Protein AF-L8GNA3-F1 (afdb_monomer_lite)

Secondary structure (DSSP, 8-state):
------------------PPPGGGHHHHHHSS-HHHHTTTHHHHEEE-TTS-EEEE-TTT--EEEEE------HHHHHHHHHHH-------PPPPEEEEEESSGGGGGGT-HHHHHHSGGGTT-EE----SSBSS--SSTT--TTSTTTTGGGGG--SHHHHHHHH-----------SS-TTTTS-HHHHHHHHSTT--TTS-GGGTS--SSS--BSSS-GGGTS-EETTEE---S--SSSPPTTSHHHHHHS-HHHHHHHHHHHHHHHHHHHHHTT-SEEEE--STT--SSTHHHHHHHHSSSS---SEEEEE-S-HHHHHTTHHHHHHHTT--EEEEEEETTEEEEEETTT---

Organism: Acanthamoeba castellanii (strain ATCC 30010 / Neff) (NCBI:txid1257118)

Foldseek 3Di:
DDDDDDDDDDDPPPPPPPPDDLLCLVCVQAVDQLLVCLVVVLVQWDADPVRWIWGARPPPRDIFTLGHDDQDDLVVLVVLLVVPFDQDDDDAFAAEEEEAAADPLQQLRQQLLNVLQDPVCVLAQEQAAALQFLADFLDLQQWLVDSCGLSCLLVRPDRNSSNQQLAADDDDDDPDDPDRPSSPGRSNNVCSAQANPPDSVDDSVRRGAGLVRTGGSDPDCVVPADGGNSHRDCPQPDPRDDRPPDPSNCVVVPVVVVVVVVLSSLSSSLSVCLSSVHQEYEYEDHPLDPDPRCVVVVVSRDDDGDNHNYYYYRYHHCVSCPPPPLVVCVVVVRWYKYWYADSNDTDIDTNVRDDD

Structure (mmCIF, N/CA/C/O backbone):
data_AF-L8GNA3-F1
#
_entry.id   AF-L8GNA3-F1
#
loop_
_atom_site.group_PDB
_atom_site.id
_atom_site.type_symbol
_atom_site.label_atom_id
_atom_site.label_alt_id
_atom_site.label_comp_id
_atom_site.label_asym_id
_atom_site.label_entity_id
_atom_site.label_seq_id
_atom_site.pdbx_PDB_ins_code
_atom_site.Cartn_x
_atom_site.Cartn_y
_atom_site.Cartn_z
_atom_site.occupancy
_atom_site.B_iso_or_equiv
_atom_site.auth_seq_id
_atom_site.auth_comp_id
_atom_site.auth_asym_id
_atom_site.auth_atom_id
_atom_site.pdbx_PDB_model_num
ATOM 1 N N . MET A 1 1 ? -5.910 -58.386 48.616 1.00 33.91 1 MET A N 1
ATOM 2 C CA . MET A 1 1 ? -4.793 -59.147 48.016 1.00 33.91 1 MET A CA 1
ATOM 3 C C . MET A 1 1 ? -4.948 -58.974 46.514 1.00 33.91 1 MET A C 1
ATOM 5 O O . MET A 1 1 ? -5.949 -59.438 45.997 1.00 33.91 1 MET A O 1
ATOM 9 N N . HIS A 1 2 ? -4.298 -57.956 45.938 1.00 28.91 2 HIS A N 1
ATOM 10 C CA . HIS A 1 2 ? -3.015 -58.064 45.206 1.00 28.91 2 HIS A CA 1
ATOM 11 C C . HIS A 1 2 ? -3.147 -59.005 43.991 1.00 28.91 2 HIS A C 1
ATOM 13 O O . HIS A 1 2 ? -3.574 -60.136 44.174 1.00 28.91 2 HIS A O 1
ATOM 19 N N . SER A 1 3 ? -2.817 -58.623 42.757 1.00 28.47 3 SER A N 1
ATOM 20 C CA . SER A 1 3 ? -1.856 -57.602 42.316 1.00 28.47 3 SER A CA 1
ATOM 21 C C . SER A 1 3 ? -2.045 -57.209 40.845 1.00 28.47 3 SER A C 1
ATOM 23 O O . SER A 1 3 ? -2.598 -57.963 40.049 1.00 28.47 3 SER A O 1
ATOM 25 N N . ASP A 1 4 ? -1.506 -56.029 40.560 1.00 31.19 4 ASP A N 1
ATOM 26 C CA . ASP A 1 4 ? -1.338 -55.288 39.312 1.00 31.19 4 ASP A CA 1
ATOM 27 C C . ASP A 1 4 ? -0.610 -56.020 38.169 1.00 31.19 4 ASP A C 1
ATOM 29 O O . ASP A 1 4 ? 0.242 -56.876 38.409 1.00 31.19 4 ASP A O 1
ATOM 33 N N . SER A 1 5 ? -0.828 -55.539 36.939 1.00 30.95 5 SER A N 1
ATOM 34 C CA . SER A 1 5 ? 0.284 -55.131 36.066 1.00 30.95 5 SER A CA 1
ATOM 35 C C . SER A 1 5 ? -0.187 -54.122 35.013 1.00 30.95 5 SER A C 1
ATOM 37 O O . SER A 1 5 ? -0.856 -54.483 34.042 1.00 30.95 5 SER A O 1
ATOM 39 N N . ASP A 1 6 ? 0.196 -52.866 35.240 1.00 31.56 6 ASP A N 1
ATOM 40 C CA . ASP A 1 6 ? 0.308 -51.787 34.260 1.00 31.56 6 ASP A CA 1
ATOM 41 C C . ASP A 1 6 ? 1.141 -52.202 33.041 1.00 31.56 6 ASP A C 1
ATOM 43 O O . ASP A 1 6 ? 2.195 -52.826 33.181 1.00 31.56 6 ASP A O 1
ATOM 47 N N . SER A 1 7 ? 0.756 -51.696 31.871 1.00 26.61 7 SER A N 1
ATOM 48 C CA . SER A 1 7 ? 1.725 -51.087 30.958 1.00 26.61 7 SER A CA 1
ATOM 49 C C . SER A 1 7 ? 1.011 -50.103 30.036 1.00 26.61 7 SER A C 1
ATOM 51 O O . SER A 1 7 ? 0.012 -50.433 29.395 1.00 26.61 7 SER A O 1
ATOM 53 N N . SER A 1 8 ? 1.549 -48.896 30.038 1.00 30.28 8 SER A N 1
ATOM 54 C CA . SER A 1 8 ? 1.093 -47.651 29.454 1.00 30.28 8 SER A CA 1
ATOM 55 C C . SER A 1 8 ? 1.359 -47.510 27.947 1.00 30.28 8 SER A C 1
ATOM 57 O O . SER A 1 8 ? 2.099 -48.278 27.338 1.00 30.28 8 SER A O 1
ATOM 59 N N . ASP A 1 9 ? 0.792 -46.418 27.428 1.00 29.11 9 ASP A N 1
ATOM 60 C CA . ASP A 1 9 ? 1.277 -45.570 26.331 1.00 29.11 9 ASP A CA 1
ATOM 61 C C . ASP A 1 9 ? 0.813 -45.837 24.894 1.00 29.11 9 ASP A C 1
ATOM 63 O O . ASP A 1 9 ? 1.157 -46.812 24.232 1.00 29.11 9 ASP A O 1
ATOM 67 N N . GLY A 1 10 ? 0.082 -44.841 24.386 1.00 25.34 10 GLY A N 1
ATOM 68 C CA . GLY A 1 10 ? -0.283 -44.699 22.984 1.00 25.34 10 GLY A CA 1
ATOM 69 C C . GLY A 1 10 ? -1.291 -43.577 22.740 1.00 25.34 10 GLY A C 1
ATOM 70 O O . GLY A 1 10 ? -2.321 -43.810 22.115 1.00 25.34 10 GLY A O 1
ATOM 71 N N . GLU A 1 11 ? -1.035 -42.369 23.256 1.00 33.88 11 GLU A N 1
ATOM 72 C CA . GLU A 1 11 ? -1.722 -41.159 22.791 1.00 33.88 11 GLU A CA 1
ATOM 73 C C . GLU A 1 11 ? -1.443 -40.947 21.291 1.00 33.88 11 GLU A C 1
ATOM 75 O O . GLU A 1 11 ? -0.355 -40.526 20.911 1.00 33.88 11 GLU A O 1
ATOM 80 N N . GLU A 1 12 ? -2.444 -41.138 20.432 1.00 30.12 12 GLU A N 1
ATOM 81 C CA . GLU A 1 12 ? -2.493 -40.467 19.128 1.00 30.12 12 GLU A CA 1
ATOM 82 C C . GLU A 1 12 ? -3.673 -39.495 19.099 1.00 30.12 12 GLU A C 1
ATOM 84 O O . GLU A 1 12 ? -4.702 -39.681 18.448 1.00 30.12 12 GLU A O 1
ATOM 89 N N . GLY A 1 13 ? -3.491 -38.392 19.827 1.00 27.78 13 GLY A N 1
ATOM 90 C CA . GLY A 1 13 ? -4.229 -37.153 19.627 1.00 27.78 13 GLY A CA 1
ATOM 91 C C . GLY A 1 13 ? -3.853 -36.525 18.285 1.00 27.78 13 GLY A C 1
ATOM 92 O O . GLY A 1 13 ? -3.108 -35.546 18.223 1.00 27.78 13 GLY A O 1
ATOM 93 N N . GLY A 1 14 ? -4.381 -37.079 17.195 1.00 27.83 14 GLY A N 1
ATOM 94 C CA . GLY A 1 14 ? -4.338 -36.469 15.872 1.00 27.83 14 GLY A CA 1
ATOM 95 C C . GLY A 1 14 ? -5.161 -35.183 15.860 1.00 27.83 14 GLY A C 1
ATOM 96 O O . GLY A 1 14 ? -6.330 -35.184 15.481 1.00 27.83 14 GLY A O 1
ATOM 97 N N . SER A 1 15 ? -4.565 -34.068 16.289 1.00 30.64 15 SER A N 1
ATOM 98 C CA . SER A 1 15 ? -5.154 -32.743 16.097 1.00 30.64 15 SER A CA 1
ATOM 99 C C . SER A 1 15 ? -5.272 -32.474 14.594 1.00 30.64 15 SER A C 1
ATOM 101 O O . SER A 1 15 ? -4.320 -32.073 13.923 1.00 30.64 15 SER A O 1
ATOM 103 N N . VAL A 1 16 ? -6.459 -32.732 14.040 1.00 33.47 16 VAL A N 1
ATOM 104 C CA . VAL A 1 16 ? -6.822 -32.308 12.689 1.00 33.47 16 VAL A CA 1
ATOM 105 C C . VAL A 1 16 ? -6.698 -30.791 12.687 1.00 33.47 16 VAL A C 1
ATOM 107 O O . VAL A 1 16 ? -7.513 -30.070 13.265 1.00 33.47 16 VAL A O 1
ATOM 110 N N . GLN A 1 17 ? -5.606 -30.302 12.108 1.00 34.78 17 GLN A N 1
ATOM 111 C CA . GLN A 1 17 ? -5.299 -28.888 12.025 1.00 34.78 17 GLN A CA 1
ATOM 112 C C . GLN A 1 17 ? -6.362 -28.253 11.126 1.00 34.78 17 GLN A C 1
ATOM 114 O O . GLN A 1 17 ? -6.277 -28.334 9.903 1.00 34.78 17 GLN A O 1
ATOM 119 N N . LYS A 1 18 ? -7.408 -27.705 11.760 1.00 33.75 18 LYS A N 1
ATOM 120 C CA . LYS A 1 18 ? -8.576 -27.094 11.120 1.00 33.75 18 LYS A CA 1
ATOM 121 C C . LYS A 1 18 ? -8.093 -26.197 9.981 1.00 33.75 18 LYS A C 1
ATOM 123 O O . LYS A 1 18 ? -7.364 -25.235 10.230 1.00 33.75 18 LYS A O 1
ATOM 128 N N . VAL A 1 19 ? -8.449 -26.550 8.745 1.00 37.75 19 VAL A N 1
ATOM 129 C CA . VAL A 1 19 ? -8.166 -25.726 7.566 1.00 37.75 19 VAL A CA 1
ATOM 130 C C . VAL A 1 19 ? -8.784 -24.360 7.836 1.00 37.75 19 VAL A C 1
ATOM 132 O O . VAL A 1 19 ? -9.976 -24.244 8.114 1.00 37.75 19 VAL A O 1
ATOM 135 N N . ILE A 1 20 ? -7.934 -23.343 7.882 1.00 46.12 20 ILE A N 1
ATOM 136 C CA . ILE A 1 20 ? -8.317 -22.009 8.326 1.00 46.12 20 ILE A CA 1
ATOM 137 C C . ILE A 1 20 ? -8.934 -21.281 7.138 1.00 46.12 20 ILE A C 1
ATOM 139 O O . ILE A 1 20 ? -8.251 -21.071 6.134 1.00 46.12 20 ILE A O 1
ATOM 143 N N . ASN A 1 21 ? -10.199 -20.876 7.266 1.00 55.59 21 ASN A N 1
ATOM 144 C CA . ASN A 1 21 ? -10.837 -20.045 6.259 1.00 55.59 21 ASN A CA 1
ATOM 145 C C . ASN A 1 21 ? -10.197 -18.647 6.274 1.00 55.59 21 ASN A C 1
ATOM 147 O O . ASN A 1 21 ? -10.095 -17.982 7.306 1.00 55.59 21 ASN A O 1
ATOM 151 N N . CYS A 1 22 ? -9.721 -18.227 5.113 1.00 58.94 22 CYS A N 1
ATOM 152 C CA . CYS A 1 22 ? -9.079 -16.939 4.899 1.00 58.94 22 CYS A CA 1
ATOM 153 C C . CYS A 1 22 ? -10.073 -15.774 4.998 1.00 58.94 22 CYS A C 1
ATOM 155 O O . CYS A 1 22 ? -9.677 -14.653 5.302 1.00 58.94 22 CYS A O 1
ATOM 157 N N . GLU A 1 23 ? -11.363 -16.071 4.849 1.00 59.12 23 GLU A N 1
ATOM 158 C CA . GLU A 1 23 ? -12.486 -15.151 5.040 1.00 59.12 23 GLU A CA 1
ATOM 159 C C . GLU A 1 23 ? -12.642 -14.683 6.501 1.00 59.12 23 GLU A C 1
ATOM 161 O O . GLU A 1 23 ? -13.275 -13.665 6.757 1.00 59.12 23 GLU A O 1
ATOM 166 N N . GLU A 1 24 ? -12.016 -15.366 7.469 1.00 76.69 24 GLU A N 1
ATOM 167 C CA . GLU A 1 24 ? -12.076 -15.020 8.901 1.00 76.69 24 GLU A CA 1
ATOM 168 C C . GLU A 1 24 ? -10.823 -14.281 9.403 1.00 76.69 24 GLU A C 1
ATOM 170 O O . GLU A 1 24 ? -10.580 -14.193 10.612 1.00 76.69 24 GLU A O 1
ATOM 175 N N . TRP A 1 25 ? -9.975 -13.768 8.505 1.00 83.81 25 TRP A N 1
ATOM 176 C CA . TRP A 1 25 ? -8.683 -13.179 8.876 1.00 83.81 25 TRP A CA 1
ATOM 177 C C . TRP A 1 25 ? -8.790 -12.093 9.952 1.00 83.81 25 TRP A C 1
ATOM 179 O O . TRP A 1 25 ? -7.960 -12.032 10.863 1.00 83.81 25 TRP A O 1
ATOM 189 N N . PHE A 1 26 ? -9.835 -11.273 9.883 1.00 88.81 26 PHE A N 1
ATOM 190 C CA . PHE A 1 26 ? -10.046 -10.167 10.805 1.00 88.81 26 PHE A CA 1
ATOM 191 C C . PHE A 1 26 ? -10.335 -10.685 12.215 1.00 88.81 26 PHE A C 1
ATOM 193 O O . PHE A 1 26 ? -9.666 -10.283 13.167 1.00 88.81 26 PHE A O 1
ATOM 200 N N . VAL A 1 27 ? -11.224 -11.677 12.344 1.00 90.62 27 VAL A N 1
ATOM 201 C CA . VAL A 1 27 ? -11.517 -12.371 13.611 1.00 90.62 27 VAL A CA 1
ATOM 202 C C . VAL A 1 27 ? -10.258 -13.012 14.190 1.00 90.62 27 VAL A C 1
ATOM 204 O O . VAL A 1 27 ? -10.051 -13.003 15.405 1.00 90.62 27 VAL A O 1
ATOM 207 N N . ARG A 1 28 ? -9.367 -13.545 13.350 1.00 87.25 28 ARG A N 1
ATOM 208 C CA . ARG A 1 28 ? -8.106 -14.139 13.822 1.00 87.25 28 ARG A CA 1
ATOM 209 C C . ARG A 1 28 ? -7.177 -13.106 14.456 1.00 87.25 28 ARG A C 1
ATOM 211 O O . ARG A 1 28 ? -6.498 -13.437 15.431 1.00 87.25 28 ARG A O 1
ATOM 218 N N . LEU A 1 29 ? -7.172 -11.871 13.958 1.00 88.94 29 LEU A N 1
ATOM 219 C CA . LEU A 1 29 ? -6.370 -10.789 14.527 1.00 88.94 29 LEU A CA 1
ATOM 220 C C . LEU A 1 29 ? -7.021 -10.105 15.729 1.00 88.94 29 LEU A C 1
ATOM 222 O O . LEU A 1 29 ? -6.330 -9.772 16.686 1.00 88.94 29 LEU A O 1
ATOM 226 N N . THR A 1 30 ? -8.332 -9.897 15.699 1.00 92.88 30 THR A N 1
ATOM 227 C CA . THR A 1 30 ? -9.028 -9.055 16.686 1.00 92.88 30 THR A CA 1
ATOM 228 C C . THR A 1 30 ? -9.801 -9.863 17.731 1.00 92.88 30 THR A C 1
ATOM 230 O O . THR A 1 30 ? -10.052 -9.394 18.844 1.00 92.88 30 THR A O 1
ATOM 233 N N . GLY A 1 31 ? -10.156 -11.106 17.404 1.00 93.44 31 GLY A N 1
ATOM 234 C CA . GLY A 1 31 ? -11.041 -11.970 18.184 1.00 93.44 31 GLY A CA 1
ATOM 235 C C . GLY A 1 31 ? -12.534 -11.708 17.956 1.00 93.44 31 GLY A C 1
ATOM 236 O O . GLY A 1 31 ? -13.357 -12.301 18.655 1.00 93.44 31 GLY A O 1
ATOM 237 N N . TYR A 1 32 ? -12.890 -10.821 17.023 1.00 94.56 32 TYR A N 1
ATOM 238 C CA . TYR A 1 32 ? -14.262 -10.393 16.748 1.00 94.56 32 TYR A CA 1
ATOM 239 C C . TYR A 1 32 ? -14.475 -10.132 15.255 1.00 94.56 32 TYR A C 1
ATOM 241 O O . TYR A 1 32 ? -13.522 -9.829 14.547 1.00 94.56 32 TYR A O 1
ATOM 249 N N . SER A 1 33 ? -15.724 -10.213 14.785 1.00 94.44 33 SER A N 1
ATOM 250 C CA . SER A 1 33 ? -16.069 -9.667 13.464 1.00 94.44 33 SER A CA 1
ATOM 251 C C . SER A 1 33 ? -15.816 -8.157 13.437 1.00 94.44 33 SER A C 1
ATOM 253 O O . SER A 1 33 ? -15.837 -7.510 14.489 1.00 94.44 33 SER A O 1
ATOM 255 N N . GLU A 1 34 ? -15.642 -7.560 12.265 1.00 93.62 34 GLU A N 1
ATOM 256 C CA . GLU A 1 34 ? -15.459 -6.115 12.120 1.00 93.62 34 GLU A CA 1
ATOM 257 C C . GLU A 1 34 ? -16.646 -5.345 12.705 1.00 93.62 34 GLU A C 1
ATOM 259 O O . GLU A 1 34 ? -16.468 -4.355 13.420 1.00 93.62 34 GLU A O 1
ATOM 264 N N . SER A 1 35 ? -17.859 -5.862 12.503 1.00 94.31 35 SER A N 1
ATOM 265 C CA . SER A 1 35 ? -19.083 -5.286 13.057 1.00 94.31 35 SER A CA 1
ATOM 266 C C . SER A 1 35 ? -19.054 -5.211 14.588 1.00 94.31 35 SER A C 1
ATOM 268 O O . SER A 1 35 ? -19.528 -4.239 15.177 1.00 94.31 35 SER A O 1
ATOM 270 N N . ASP A 1 36 ? -18.484 -6.222 15.248 1.00 94.69 36 ASP A N 1
ATOM 271 C CA . ASP A 1 36 ? -18.304 -6.277 16.696 1.00 94.69 36 ASP A CA 1
ATOM 272 C C . ASP A 1 36 ? -17.105 -5.472 17.177 1.00 94.69 36 ASP A C 1
ATOM 274 O O . ASP A 1 36 ? -17.143 -4.916 18.280 1.00 94.69 36 ASP A O 1
ATOM 278 N N . TRP A 1 37 ? -16.045 -5.454 16.376 1.00 94.88 37 TRP A N 1
ATOM 279 C CA . TRP A 1 37 ? -14.794 -4.773 16.655 1.00 94.88 37 TRP A CA 1
ATOM 280 C C . TRP A 1 37 ? -14.960 -3.265 16.699 1.00 94.88 37 TRP A C 1
ATOM 282 O O . TRP A 1 37 ? -14.416 -2.645 17.601 1.00 94.88 37 TRP A O 1
ATOM 292 N N . ARG A 1 38 ? -15.804 -2.682 15.841 1.00 92.38 38 ARG A N 1
ATOM 293 C CA . ARG A 1 38 ? -16.155 -1.248 15.890 1.00 92.38 38 ARG A CA 1
ATOM 294 C C . ARG A 1 38 ? -16.665 -0.777 17.257 1.00 92.38 38 ARG A C 1
ATOM 296 O O . ARG A 1 38 ? -16.610 0.407 17.558 1.00 92.38 38 ARG A O 1
ATOM 303 N N . ARG A 1 39 ? -17.182 -1.692 18.088 1.00 92.69 39 ARG A N 1
ATOM 304 C CA . ARG A 1 39 ? -17.644 -1.405 19.459 1.00 92.69 39 ARG A CA 1
ATOM 305 C C . ARG A 1 39 ? -16.606 -1.721 20.543 1.00 92.69 39 ARG A C 1
ATOM 307 O O . ARG A 1 39 ? -16.901 -1.510 21.715 1.00 92.69 39 ARG A O 1
ATOM 314 N N . LYS A 1 40 ? -15.465 -2.313 20.184 1.00 93.44 40 LYS A N 1
ATOM 315 C CA . LYS A 1 40 ? -14.461 -2.868 21.111 1.00 93.44 40 LYS A CA 1
ATOM 316 C C . LYS A 1 40 ? -13.020 -2.487 20.752 1.00 93.44 40 LYS A C 1
ATOM 318 O O . LYS A 1 40 ? -12.094 -2.979 21.399 1.00 93.44 40 LYS A O 1
ATOM 323 N N . SER A 1 41 ? -12.811 -1.694 19.702 1.00 92.62 41 SER A N 1
ATOM 324 C CA . SER A 1 41 ? -11.485 -1.339 19.200 1.00 92.62 41 SER A CA 1
ATOM 325 C C . SER A 1 41 ? -10.692 -0.531 20.222 1.00 92.62 41 SER A C 1
ATOM 327 O O . SER A 1 41 ? -9.485 -0.714 20.312 1.00 92.62 41 SER A O 1
ATOM 329 N N . ASP A 1 42 ? -11.364 0.264 21.057 1.00 93.12 42 ASP A N 1
ATOM 330 C CA . ASP A 1 42 ? -10.791 0.946 22.228 1.00 93.12 42 ASP A CA 1
ATOM 331 C C . ASP A 1 42 ? -10.037 0.009 23.186 1.00 93.12 42 ASP A C 1
ATOM 333 O O . ASP A 1 42 ? -9.012 0.373 23.752 1.00 93.12 42 ASP A O 1
ATOM 337 N N . LYS A 1 43 ? -10.521 -1.225 23.351 1.00 94.56 43 LYS A N 1
ATOM 338 C CA . LYS A 1 43 ? -9.909 -2.237 24.228 1.00 94.56 43 LYS A CA 1
ATOM 339 C C . LYS A 1 43 ? -8.814 -3.031 23.533 1.00 94.56 43 LYS A C 1
ATOM 341 O O . LYS A 1 43 ? -8.021 -3.700 24.196 1.00 94.56 43 LYS A O 1
ATOM 346 N N . GLY A 1 44 ? -8.844 -3.056 22.205 1.00 94.81 44 GLY A N 1
ATOM 347 C CA . GLY A 1 44 ? -7.997 -3.908 21.386 1.00 94.81 44 GLY A CA 1
ATOM 348 C C . GLY A 1 44 ? -6.859 -3.173 20.687 1.00 94.81 44 GLY A C 1
ATOM 349 O O . GLY A 1 44 ? -5.900 -3.827 20.292 1.00 94.81 44 GLY A O 1
ATOM 350 N N . ILE A 1 45 ? -6.929 -1.850 20.547 1.00 95.88 45 ILE A N 1
ATOM 351 C CA . ILE A 1 45 ? -5.900 -1.021 19.917 1.00 95.88 45 ILE A CA 1
ATOM 352 C C . ILE A 1 45 ? -5.219 -0.184 20.989 1.00 95.88 45 ILE A C 1
ATOM 354 O O . ILE A 1 45 ? -5.876 0.470 21.792 1.00 95.88 45 ILE A O 1
ATOM 358 N N . ARG A 1 46 ? -3.890 -0.188 20.980 1.00 95.31 46 ARG A N 1
ATOM 359 C CA . ARG A 1 46 ? -3.076 0.696 21.816 1.00 95.31 46 ARG A CA 1
ATOM 360 C C . ARG A 1 46 ? -1.863 1.188 21.046 1.00 95.31 46 ARG A C 1
ATOM 362 O O . ARG A 1 46 ? -1.457 0.554 20.077 1.00 95.31 46 ARG A O 1
ATOM 369 N N . GLN A 1 47 ? -1.238 2.248 21.533 1.00 95.44 47 GLN A N 1
ATOM 370 C CA . GLN A 1 47 ? 0.072 2.684 21.060 1.00 95.44 47 GLN A CA 1
ATOM 371 C C . GLN A 1 47 ? 1.180 2.082 21.939 1.00 95.44 47 GLN A C 1
ATOM 373 O O . GLN A 1 47 ? 1.008 1.922 23.149 1.00 95.44 47 GLN A O 1
ATOM 378 N N . ALA A 1 48 ? 2.283 1.667 21.326 1.00 94.00 48 ALA A N 1
ATOM 379 C CA . ALA A 1 48 ? 3.522 1.305 22.004 1.00 94.00 48 ALA A CA 1
ATOM 380 C C . ALA A 1 48 ? 4.409 2.545 22.213 1.00 94.00 48 ALA A C 1
ATOM 382 O O . ALA A 1 48 ? 4.146 3.609 21.658 1.00 94.00 48 ALA A O 1
ATOM 383 N N . GLU A 1 49 ? 5.471 2.410 23.009 1.00 92.69 49 GLU A N 1
ATOM 384 C CA . GLU A 1 49 ? 6.388 3.519 23.327 1.00 92.69 49 GLU A CA 1
ATOM 385 C C . GLU A 1 49 ? 7.087 4.100 22.088 1.00 92.69 49 GLU A C 1
ATOM 387 O O . GLU A 1 49 ? 7.359 5.294 22.034 1.00 92.69 49 GLU A O 1
ATOM 392 N N . ASP A 1 50 ? 7.319 3.275 21.063 1.00 88.50 50 ASP A N 1
ATOM 393 C CA . ASP A 1 50 ? 7.906 3.684 19.781 1.00 88.50 50 ASP A CA 1
ATOM 394 C C . ASP A 1 50 ? 6.902 4.372 18.833 1.00 88.50 50 ASP A C 1
ATOM 396 O O . ASP A 1 50 ? 7.216 4.654 17.676 1.00 88.50 50 ASP A O 1
ATOM 400 N N . GLY A 1 51 ? 5.677 4.620 19.306 1.00 90.44 51 GLY A N 1
ATOM 401 C CA . GLY A 1 51 ? 4.593 5.216 18.536 1.00 90.44 51 GLY A CA 1
ATOM 402 C C . GLY A 1 51 ? 3.836 4.233 17.642 1.00 90.44 51 GLY A C 1
ATOM 403 O O . GLY A 1 51 ? 2.815 4.623 17.069 1.00 90.44 51 GLY A O 1
ATOM 404 N N . SER A 1 52 ? 4.277 2.973 17.527 1.00 91.00 52 SER A N 1
ATOM 405 C CA . SER A 1 52 ? 3.582 1.964 16.725 1.00 91.00 52 SER A CA 1
ATOM 406 C C . SER A 1 52 ? 2.242 1.578 17.346 1.00 91.00 52 SER A C 1
ATOM 408 O O . SER A 1 52 ? 2.091 1.487 18.565 1.00 91.00 52 SER A O 1
ATOM 410 N N . LEU A 1 53 ? 1.238 1.340 16.507 1.00 93.75 53 LEU A N 1
ATOM 411 C CA . LEU A 1 53 ? -0.039 0.807 16.958 1.00 93.75 53 LEU A CA 1
ATOM 412 C C . LEU A 1 53 ? 0.057 -0.710 17.105 1.00 93.75 53 LEU A C 1
ATOM 414 O O . LEU A 1 53 ? 0.649 -1.402 16.280 1.00 93.75 53 LEU A O 1
ATOM 418 N N . ILE A 1 54 ? -0.563 -1.235 18.154 1.00 93.44 54 ILE A N 1
ATOM 419 C CA . ILE A 1 54 ? -0.632 -2.657 18.468 1.00 93.44 54 ILE A CA 1
ATOM 420 C C . ILE A 1 54 ? -2.097 -3.071 18.497 1.00 93.44 54 ILE A C 1
ATOM 422 O O . ILE A 1 54 ? -2.905 -2.462 19.199 1.00 93.44 54 ILE A O 1
ATOM 426 N N . ILE A 1 55 ? -2.419 -4.148 17.784 1.00 94.19 55 ILE A N 1
ATOM 427 C CA . ILE A 1 55 ? -3.710 -4.828 17.862 1.00 94.19 55 ILE A CA 1
ATOM 428 C C . ILE A 1 55 ? -3.575 -6.017 18.805 1.00 94.19 55 ILE A C 1
ATOM 430 O O . ILE A 1 55 ? -2.694 -6.858 18.647 1.00 94.19 55 ILE A O 1
ATOM 434 N N . THR A 1 56 ? -4.471 -6.104 19.777 1.00 95.06 56 THR A N 1
ATOM 435 C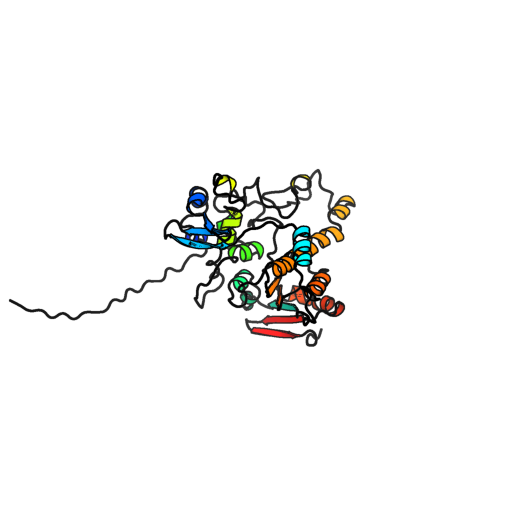 CA . THR A 1 56 ? -4.601 -7.226 20.700 1.00 95.06 56 THR A CA 1
ATOM 436 C C . THR A 1 56 ? -5.853 -8.009 20.347 1.00 95.06 56 THR A C 1
ATOM 438 O O . THR A 1 56 ? -6.966 -7.483 20.409 1.00 95.06 56 THR A O 1
ATOM 441 N N . ASN A 1 57 ? -5.690 -9.292 20.036 1.00 94.69 57 ASN A N 1
ATOM 442 C CA . ASN A 1 57 ? -6.811 -10.206 19.928 1.00 94.69 57 ASN A CA 1
ATOM 443 C C . ASN A 1 57 ? -7.473 -10.341 21.303 1.00 94.69 57 ASN A C 1
ATOM 445 O O . ASN A 1 57 ? -6.904 -10.887 22.251 1.00 94.69 57 ASN A O 1
ATOM 449 N N . LEU A 1 58 ? -8.706 -9.866 21.425 1.00 96.44 58 LEU A N 1
ATOM 450 C CA . LEU A 1 58 ? -9.369 -9.747 22.720 1.00 96.44 58 LEU A CA 1
ATOM 451 C C . LEU A 1 58 ? -9.790 -11.092 23.329 1.00 96.44 58 LEU A C 1
ATOM 453 O O . LEU A 1 58 ? -10.031 -11.148 24.541 1.00 96.44 58 LEU A O 1
ATOM 457 N N . LYS A 1 59 ? -9.854 -12.160 22.520 1.00 95.88 59 LYS A N 1
ATOM 458 C CA . LYS A 1 59 ? -10.226 -13.517 22.948 1.00 95.88 59 LYS A CA 1
ATOM 459 C C . LYS A 1 59 ? -9.030 -14.323 23.440 1.00 95.88 59 LYS A C 1
ATOM 461 O O . LYS A 1 59 ? -9.120 -14.932 24.497 1.00 95.88 59 LYS A O 1
ATOM 466 N N . ASN A 1 60 ? -7.922 -14.317 22.698 1.00 93.56 60 ASN A N 1
ATOM 467 C CA . ASN A 1 60 ? -6.746 -15.144 23.007 1.00 93.56 60 ASN A CA 1
ATOM 468 C C . ASN A 1 60 ? -5.529 -14.350 23.517 1.00 93.56 60 ASN A C 1
ATOM 470 O O . ASN A 1 60 ? -4.498 -14.948 23.804 1.00 93.56 60 ASN A O 1
ATOM 474 N N . LYS A 1 61 ? -5.646 -13.019 23.616 1.00 94.88 61 L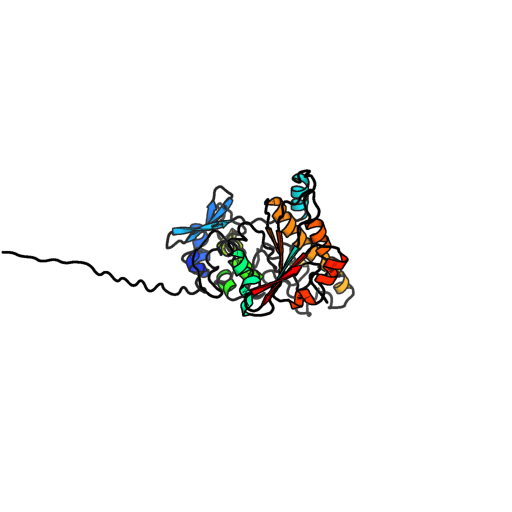YS A N 1
ATOM 475 C CA . LYS A 1 61 ? -4.630 -12.079 24.121 1.00 94.88 61 LYS A CA 1
ATOM 476 C C . LYS A 1 61 ? -3.347 -11.967 23.294 1.00 94.88 61 LYS A C 1
ATOM 478 O O . LYS A 1 61 ? -2.433 -11.261 23.710 1.00 94.88 61 LYS A O 1
ATOM 483 N N . LYS A 1 62 ? -3.271 -12.591 22.114 1.00 91.50 62 LYS A N 1
ATOM 484 C CA . LYS A 1 62 ? -2.144 -12.394 21.191 1.00 91.50 62 LYS A CA 1
ATOM 485 C C . LYS A 1 62 ? -2.100 -10.949 20.711 1.00 91.50 62 LYS A C 1
ATOM 487 O O . LYS A 1 62 ? -3.141 -10.363 20.421 1.00 91.50 62 LYS A O 1
ATOM 492 N N . THR A 1 63 ? -0.900 -10.398 20.608 1.00 90.38 63 THR A N 1
ATOM 493 C CA . THR A 1 63 ? -0.659 -9.034 20.143 1.00 90.38 63 THR A CA 1
ATOM 494 C C . THR A 1 63 ? 0.050 -9.046 18.798 1.00 90.38 63 THR A C 1
ATOM 496 O O . THR A 1 63 ? 0.845 -9.937 18.502 1.00 90.38 63 THR A O 1
ATOM 499 N N . PHE A 1 64 ? -0.246 -8.044 17.983 1.00 89.00 64 PHE A N 1
ATOM 500 C CA . PHE A 1 64 ? 0.293 -7.889 16.643 1.00 89.00 64 PHE A CA 1
ATOM 501 C C . PHE A 1 64 ? 0.634 -6.416 16.419 1.00 89.00 64 PHE A C 1
ATOM 503 O O . PHE A 1 64 ? -0.208 -5.547 16.650 1.00 89.00 64 PHE A O 1
ATOM 510 N N . SER A 1 65 ? 1.854 -6.119 15.971 1.00 88.06 65 SER A N 1
ATOM 511 C CA . SER A 1 65 ? 2.222 -4.746 15.614 1.00 88.06 65 SER A CA 1
ATOM 512 C C . SER A 1 65 ? 1.620 -4.369 14.263 1.00 88.06 65 SER A C 1
ATOM 514 O O . SER A 1 65 ? 1.671 -5.146 13.308 1.00 88.06 65 SER A O 1
ATOM 516 N N . ALA A 1 66 ? 1.030 -3.181 14.196 1.00 87.31 66 ALA A N 1
ATOM 517 C CA . ALA A 1 66 ? 0.502 -2.550 12.992 1.00 87.31 66 ALA A CA 1
ATOM 518 C C . ALA A 1 66 ? 1.451 -1.485 12.421 1.00 87.31 66 ALA A C 1
ATOM 520 O O . ALA A 1 66 ? 1.132 -0.872 11.406 1.00 87.31 66 ALA A O 1
ATOM 521 N N . GLY A 1 67 ? 2.604 -1.265 13.062 1.00 88.38 67 GLY A N 1
ATOM 522 C CA . GLY A 1 67 ? 3.528 -0.197 12.696 1.00 88.38 67 GLY A CA 1
ATOM 523 C C . GLY A 1 67 ? 2.955 1.194 12.966 1.00 88.38 67 GLY A C 1
ATOM 524 O O . GLY A 1 67 ? 2.056 1.372 13.790 1.00 88.38 67 GLY A O 1
ATOM 525 N N . THR A 1 68 ? 3.509 2.189 12.285 1.00 88.81 68 THR A N 1
ATOM 526 C CA . THR A 1 68 ? 3.071 3.583 12.357 1.00 88.81 68 THR A CA 1
ATOM 527 C C . THR A 1 68 ? 2.336 3.969 11.081 1.00 88.81 68 THR A C 1
ATOM 529 O O . THR A 1 68 ? 2.634 3.476 9.994 1.00 88.81 68 THR A O 1
ATOM 532 N N . PHE A 1 69 ? 1.370 4.873 11.217 1.00 88.19 69 PHE A N 1
ATOM 533 C CA . PHE A 1 69 ? 0.672 5.477 10.092 1.00 88.19 69 PHE A CA 1
ATOM 534 C C . PHE A 1 69 ? 0.941 6.978 10.109 1.00 88.19 69 PHE A C 1
ATOM 536 O O . PHE A 1 69 ? 0.666 7.644 11.105 1.00 88.19 69 PHE A O 1
ATOM 543 N N . THR A 1 70 ? 1.512 7.505 9.027 1.00 87.62 70 THR A N 1
ATOM 544 C CA . THR A 1 70 ? 1.852 8.927 8.917 1.00 87.62 70 THR A CA 1
ATOM 545 C C . THR A 1 70 ? 1.406 9.472 7.573 1.00 87.62 70 THR A C 1
ATOM 547 O O . THR A 1 70 ? 1.693 8.863 6.545 1.00 87.62 70 THR A O 1
ATOM 550 N N . LEU A 1 71 ? 0.783 10.647 7.582 1.00 88.50 71 LEU A N 1
ATOM 551 C CA . LEU A 1 71 ? 0.562 11.449 6.384 1.00 88.50 71 LEU A CA 1
ATOM 552 C C . LEU A 1 71 ? 1.723 12.438 6.246 1.00 88.50 71 LEU A C 1
ATOM 554 O O . LEU A 1 71 ? 1.978 13.207 7.171 1.00 88.50 71 LEU A O 1
ATOM 558 N N . GLN A 1 72 ? 2.422 12.415 5.115 1.00 87.88 72 GLN A N 1
ATOM 559 C CA . GLN A 1 72 ? 3.562 13.297 4.856 1.00 87.88 72 GLN A CA 1
ATOM 560 C C . GLN A 1 72 ? 3.313 14.112 3.592 1.00 87.88 72 GLN A C 1
ATOM 562 O O . GLN A 1 72 ? 2.780 13.597 2.611 1.00 87.88 72 GLN A O 1
ATOM 567 N N . ARG A 1 73 ? 3.686 15.394 3.617 1.00 89.94 73 ARG A N 1
ATOM 568 C CA . ARG A 1 73 ? 3.660 16.239 2.421 1.00 89.94 73 ARG A CA 1
ATOM 569 C C . ARG A 1 73 ? 4.939 16.005 1.631 1.00 89.94 73 ARG A C 1
ATOM 571 O O . ARG A 1 73 ? 6.019 16.003 2.217 1.00 89.94 73 ARG A O 1
ATOM 578 N N . LEU A 1 74 ? 4.820 15.886 0.311 1.00 87.06 74 LEU A N 1
ATOM 579 C CA . LEU A 1 74 ? 5.970 15.675 -0.570 1.00 87.06 74 LEU A CA 1
ATOM 580 C C . LEU A 1 74 ? 7.040 16.767 -0.395 1.00 87.06 74 LEU A C 1
ATOM 582 O O . LEU A 1 74 ? 8.208 16.445 -0.228 1.00 87.06 74 LEU A O 1
ATOM 586 N N . GLY A 1 75 ? 6.644 18.042 -0.318 1.00 87.25 75 GLY A N 1
ATOM 587 C CA . GLY A 1 75 ? 7.589 19.147 -0.101 1.00 87.25 75 GLY A CA 1
ATOM 588 C C . GLY A 1 75 ? 8.379 19.049 1.212 1.00 87.25 75 GLY A C 1
ATOM 589 O O . GLY A 1 75 ? 9.575 19.323 1.226 1.00 87.25 75 GLY A O 1
ATOM 590 N N . ASP A 1 76 ? 7.744 18.605 2.301 1.00 90.31 76 ASP A N 1
ATOM 591 C CA . ASP A 1 76 ? 8.429 18.412 3.587 1.00 90.31 76 ASP A CA 1
ATOM 592 C C . ASP A 1 76 ? 9.406 17.232 3.500 1.00 90.31 76 ASP A C 1
ATOM 594 O O . ASP A 1 76 ? 10.543 17.324 3.956 1.00 90.31 76 ASP A O 1
ATOM 598 N N . LEU A 1 77 ? 8.991 16.149 2.840 1.00 87.75 77 LEU A N 1
ATOM 599 C CA . LEU A 1 77 ? 9.816 14.966 2.616 1.00 87.75 77 LEU A CA 1
ATOM 600 C C . LEU A 1 77 ? 11.055 15.273 1.756 1.00 87.75 77 LEU A C 1
ATOM 602 O O . LEU A 1 77 ? 12.150 14.824 2.096 1.00 87.75 77 LEU A O 1
ATOM 606 N N . ILE A 1 78 ? 10.900 16.072 0.694 1.00 85.00 78 ILE A N 1
ATOM 607 C CA . ILE A 1 78 ? 12.011 16.583 -0.124 1.00 85.00 78 ILE A CA 1
ATOM 608 C C . ILE A 1 78 ? 13.002 17.340 0.765 1.00 85.00 78 ILE A C 1
ATOM 610 O O . ILE A 1 78 ? 14.189 17.013 0.778 1.00 85.00 78 ILE A O 1
ATOM 614 N N . ASN A 1 79 ? 12.514 18.299 1.557 1.00 85.81 79 ASN A N 1
ATOM 615 C CA . ASN A 1 79 ? 13.358 19.110 2.436 1.00 85.81 79 ASN A CA 1
ATOM 616 C C . ASN A 1 79 ? 14.102 18.255 3.476 1.00 85.81 79 ASN A C 1
ATOM 618 O O . ASN A 1 79 ? 15.292 18.457 3.709 1.00 85.81 79 ASN A O 1
ATOM 622 N N . GLU A 1 80 ? 13.427 17.281 4.091 1.00 86.75 80 GLU A N 1
ATOM 623 C CA . GLU A 1 80 ? 14.028 16.374 5.075 1.00 86.75 80 GLU A CA 1
ATOM 624 C C . GLU A 1 80 ? 15.129 15.495 4.464 1.00 86.75 80 GLU A C 1
ATOM 626 O O . GLU A 1 80 ? 16.200 15.329 5.059 1.00 86.75 80 GLU A O 1
ATOM 631 N N . VAL A 1 81 ? 14.890 14.932 3.276 1.00 83.31 81 VAL A N 1
ATOM 632 C CA . VAL A 1 81 ? 15.884 14.112 2.571 1.00 83.31 81 VAL A CA 1
ATOM 633 C C . VAL A 1 81 ? 17.073 14.965 2.135 1.00 83.31 81 VAL A C 1
ATOM 635 O O . VAL A 1 81 ? 18.214 14.571 2.362 1.00 83.31 81 VAL A O 1
ATOM 638 N N . GLN A 1 82 ? 16.833 16.159 1.591 1.00 80.12 82 GLN A N 1
ATOM 639 C CA . GLN A 1 82 ? 17.896 17.086 1.194 1.00 80.12 82 GLN A CA 1
ATOM 640 C C . GLN A 1 82 ? 18.743 17.544 2.389 1.00 80.12 82 GLN A C 1
ATOM 642 O O . GLN A 1 82 ? 19.967 17.571 2.297 1.00 80.12 82 GLN A O 1
ATOM 647 N N . ALA A 1 83 ? 18.118 17.845 3.531 1.00 80.19 83 ALA A N 1
ATOM 648 C CA . ALA A 1 83 ? 18.824 18.252 4.746 1.00 80.19 83 ALA A CA 1
ATOM 649 C C . ALA A 1 83 ? 19.632 17.111 5.390 1.00 80.19 83 ALA A C 1
ATOM 651 O O . ALA A 1 83 ? 20.615 17.365 6.087 1.00 80.19 83 ALA A O 1
ATOM 652 N N . SER A 1 84 ? 19.218 15.858 5.183 1.00 74.00 84 SER A N 1
ATOM 653 C CA . SER A 1 84 ? 19.873 14.671 5.745 1.00 74.00 84 SER A CA 1
ATOM 654 C C . SER A 1 84 ? 20.829 13.970 4.778 1.00 74.00 84 SER A C 1
ATOM 656 O O . SER A 1 84 ? 21.488 13.011 5.187 1.00 74.00 84 SER A O 1
ATOM 658 N N . ALA A 1 85 ? 20.934 14.445 3.531 1.00 63.31 85 ALA A N 1
ATOM 659 C CA . ALA A 1 85 ? 21.761 13.851 2.491 1.00 63.31 85 ALA A CA 1
ATOM 660 C C . ALA A 1 85 ? 23.254 13.917 2.870 1.00 63.31 85 ALA A C 1
ATOM 662 O O . ALA A 1 85 ? 23.844 15.000 2.890 1.00 63.31 85 ALA A O 1
ATOM 663 N N . PRO A 1 86 ? 23.913 12.781 3.162 1.00 56.97 86 PRO A N 1
ATOM 664 C CA . PRO A 1 86 ? 25.354 12.787 3.345 1.00 56.97 86 PRO A CA 1
ATOM 665 C C . PRO A 1 86 ? 26.044 13.049 2.001 1.00 56.97 86 PRO A C 1
ATOM 667 O O . PRO A 1 86 ? 25.651 12.496 0.975 1.00 56.97 86 PRO A O 1
ATOM 670 N N . ILE A 1 87 ? 27.137 13.814 2.014 1.00 51.09 87 ILE A N 1
ATOM 671 C CA . ILE A 1 87 ? 28.078 13.862 0.888 1.00 51.09 87 ILE A CA 1
ATOM 672 C C . ILE A 1 87 ? 28.795 12.505 0.857 1.00 51.09 87 ILE A C 1
ATOM 674 O O . ILE A 1 87 ? 29.758 12.285 1.592 1.00 51.09 87 ILE A O 1
ATOM 678 N N . ARG A 1 88 ? 28.294 11.551 0.069 1.00 53.94 88 ARG A N 1
ATOM 679 C CA . ARG A 1 88 ? 29.010 10.299 -0.211 1.00 53.94 88 ARG A CA 1
ATOM 680 C C . ARG A 1 88 ? 29.833 10.442 -1.487 1.00 53.94 88 ARG A C 1
ATOM 682 O O . ARG A 1 88 ? 29.447 11.152 -2.410 1.00 53.94 88 ARG A O 1
ATOM 689 N N . GLY A 1 89 ? 30.978 9.755 -1.518 1.00 54.50 89 GLY A N 1
ATOM 690 C CA . GLY A 1 89 ? 31.753 9.545 -2.743 1.00 54.50 89 GLY A CA 1
ATOM 691 C C . GLY A 1 89 ? 30.989 8.690 -3.761 1.00 54.50 89 GLY A C 1
ATOM 692 O O . GLY A 1 89 ? 29.813 8.392 -3.571 1.00 54.50 89 GLY A O 1
ATOM 693 N N . TYR A 1 90 ? 31.665 8.276 -4.833 1.00 55.81 90 TYR A N 1
ATOM 694 C CA . TYR A 1 90 ? 31.078 7.474 -5.911 1.00 55.81 90 TYR A CA 1
ATOM 695 C C . TYR A 1 90 ? 30.257 6.281 -5.382 1.00 55.81 90 TYR A C 1
ATOM 697 O O . TYR A 1 90 ? 30.800 5.384 -4.734 1.00 55.81 90 TYR A O 1
ATOM 705 N N . VAL A 1 91 ? 28.953 6.268 -5.675 1.00 58.38 91 VAL A N 1
ATOM 706 C CA . VAL A 1 91 ? 28.068 5.119 -5.450 1.00 58.38 91 VAL A CA 1
ATOM 707 C C . VAL A 1 91 ? 27.761 4.514 -6.823 1.00 58.38 91 VAL A C 1
ATOM 709 O O . VAL A 1 91 ? 27.389 5.261 -7.730 1.00 58.38 91 VAL A O 1
ATOM 712 N N . PRO A 1 92 ? 27.938 3.193 -7.013 1.00 59.22 92 PRO A N 1
ATOM 713 C CA . PRO A 1 92 ? 27.590 2.540 -8.267 1.00 59.22 92 PRO A CA 1
ATOM 714 C C . PRO A 1 92 ? 26.114 2.774 -8.626 1.00 59.22 92 PRO A C 1
ATOM 716 O O . PRO A 1 92 ? 25.275 2.785 -7.722 1.00 59.22 92 PRO A O 1
ATOM 719 N N . PRO A 1 93 ? 25.776 2.918 -9.919 1.00 64.69 93 PRO A N 1
ATOM 720 C CA . PRO A 1 93 ? 24.393 3.100 -10.342 1.00 64.69 93 PRO A CA 1
ATOM 721 C C . PRO A 1 93 ? 23.535 1.901 -9.918 1.00 64.69 93 PRO A C 1
ATOM 723 O O . PRO A 1 93 ? 23.920 0.744 -10.113 1.00 64.69 93 PRO A O 1
ATOM 726 N N . CYS A 1 94 ? 22.364 2.179 -9.342 1.00 73.00 94 CYS A N 1
ATOM 727 C CA . CYS A 1 94 ? 21.394 1.145 -8.996 1.00 73.00 94 CYS A CA 1
ATOM 728 C C . CYS A 1 94 ? 20.854 0.505 -10.286 1.00 73.00 94 CYS A C 1
ATOM 730 O O . CYS A 1 94 ? 20.349 1.204 -11.164 1.00 73.00 94 CYS A O 1
ATOM 732 N N . ILE A 1 95 ? 20.973 -0.819 -10.419 1.00 77.69 95 ILE A N 1
ATOM 733 C CA . ILE A 1 95 ? 20.399 -1.549 -11.555 1.00 77.69 95 ILE A CA 1
ATOM 734 C C . ILE A 1 95 ? 18.912 -1.754 -11.286 1.00 77.69 95 ILE A C 1
ATOM 736 O O . ILE A 1 95 ? 18.533 -2.360 -10.282 1.00 77.69 95 ILE A O 1
ATOM 740 N N . LEU A 1 96 ? 18.081 -1.297 -12.218 1.00 85.75 96 LEU A N 1
ATOM 741 C CA . LEU A 1 96 ? 16.641 -1.487 -12.156 1.00 85.75 96 LEU A CA 1
ATOM 742 C C . LEU A 1 96 ? 16.287 -2.951 -12.448 1.00 85.75 96 LEU A C 1
ATOM 744 O O . LEU A 1 96 ? 16.566 -3.462 -13.532 1.00 85.75 96 LEU A O 1
ATOM 748 N N . GLU A 1 97 ? 15.662 -3.645 -11.503 1.00 90.06 97 GLU A N 1
ATOM 749 C CA . GLU A 1 97 ? 15.137 -4.990 -11.733 1.00 90.06 97 GLU A CA 1
ATOM 750 C C . GLU A 1 97 ? 13.690 -4.919 -12.204 1.00 90.06 97 GLU A C 1
ATOM 752 O O . GLU A 1 97 ? 12.830 -4.387 -11.517 1.00 90.06 97 GLU A O 1
ATOM 757 N N . ILE A 1 98 ? 13.392 -5.499 -13.356 1.00 90.44 98 ILE A N 1
ATOM 758 C CA . ILE A 1 98 ? 12.042 -5.550 -13.906 1.00 90.44 98 ILE A CA 1
ATOM 759 C C . ILE A 1 98 ? 11.577 -6.991 -13.836 1.00 90.44 98 ILE A C 1
ATOM 761 O O . ILE A 1 98 ? 12.206 -7.875 -14.415 1.00 90.44 98 ILE A O 1
ATOM 765 N N . VAL A 1 99 ? 10.489 -7.234 -13.118 1.00 92.06 99 VAL A N 1
ATOM 766 C CA . VAL A 1 99 ? 9.955 -8.574 -12.886 1.00 92.06 99 VAL A CA 1
ATOM 767 C C . VAL A 1 99 ? 8.586 -8.681 -13.530 1.00 92.06 99 VAL A C 1
ATOM 769 O O . VAL A 1 99 ? 7.688 -7.903 -13.221 1.00 92.06 99 VAL A O 1
ATOM 772 N N . THR A 1 100 ? 8.429 -9.654 -14.421 1.00 92.19 100 THR A N 1
ATOM 773 C CA . THR A 1 100 ? 7.179 -9.916 -15.139 1.00 92.19 100 THR A CA 1
ATOM 774 C C . THR A 1 100 ? 6.815 -11.393 -15.061 1.00 92.19 100 THR A C 1
ATOM 776 O O . THR A 1 100 ? 7.590 -12.225 -14.579 1.00 92.19 100 THR A O 1
ATOM 779 N N . ARG A 1 101 ? 5.636 -11.744 -15.575 1.00 91.31 101 ARG A N 1
ATOM 780 C CA . ARG A 1 101 ? 5.262 -13.140 -15.803 1.00 91.31 101 ARG A CA 1
ATOM 781 C C . ARG A 1 101 ? 4.616 -13.341 -17.169 1.00 91.31 101 ARG A C 1
ATOM 783 O O . ARG A 1 101 ? 3.894 -12.461 -17.636 1.00 91.31 101 ARG A O 1
ATOM 790 N N . ALA A 1 102 ? 4.797 -14.537 -17.720 1.00 90.12 102 ALA A N 1
ATOM 791 C CA . ALA A 1 102 ? 4.151 -14.976 -18.956 1.00 90.12 102 ALA A CA 1
ATOM 792 C C . ALA A 1 102 ? 2.838 -15.743 -18.714 1.00 90.12 102 ALA A C 1
ATOM 794 O O . ALA A 1 102 ? 1.977 -15.805 -19.589 1.00 90.12 102 ALA A O 1
ATOM 795 N N . ASP A 1 103 ? 2.661 -16.342 -17.530 1.00 87.94 103 ASP A N 1
ATOM 796 C CA . ASP A 1 103 ? 1.545 -17.252 -17.252 1.00 87.94 103 ASP A CA 1
ATOM 797 C C . ASP A 1 103 ? 1.012 -17.169 -15.818 1.00 87.94 103 ASP A C 1
ATOM 799 O O . ASP A 1 103 ? 1.611 -16.588 -14.912 1.00 87.94 103 ASP A O 1
ATOM 803 N N . SER A 1 104 ? -0.152 -17.784 -15.599 1.00 86.56 104 SER A N 1
ATOM 804 C CA . SER A 1 104 ? -0.806 -17.826 -14.290 1.00 86.56 104 SER A CA 1
ATOM 805 C C . SER A 1 104 ? -0.070 -18.687 -13.260 1.00 86.56 104 SER A C 1
ATOM 807 O O . SER A 1 104 ? -0.228 -18.435 -12.066 1.00 86.56 104 SER A O 1
ATOM 809 N N . ALA A 1 105 ? 0.742 -19.668 -13.675 1.00 87.44 105 ALA A N 1
ATOM 810 C CA . ALA A 1 105 ? 1.532 -20.480 -12.742 1.00 87.44 105 ALA A CA 1
ATOM 811 C C . ALA A 1 105 ? 2.615 -19.637 -12.045 1.00 87.44 105 ALA A C 1
ATOM 813 O O . ALA A 1 105 ? 2.994 -19.899 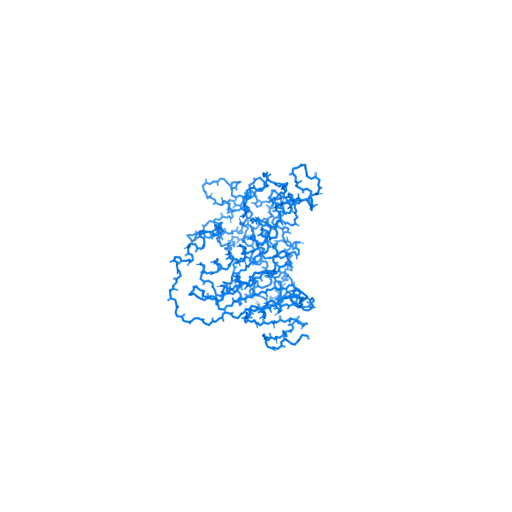-10.904 1.00 87.44 105 ALA A O 1
ATOM 814 N N . SER A 1 106 ? 3.041 -18.564 -12.704 1.00 89.44 106 SER A N 1
ATOM 815 C CA . SER A 1 106 ? 4.080 -17.643 -12.257 1.00 89.44 106 SER A CA 1
ATOM 816 C C . SER A 1 106 ? 3.556 -16.455 -11.439 1.00 89.44 106 SER A C 1
ATOM 818 O O . SER A 1 106 ? 4.339 -15.585 -11.062 1.00 89.44 106 SER A O 1
ATOM 820 N N . ILE A 1 107 ? 2.251 -16.416 -11.121 1.00 86.44 107 ILE A N 1
ATOM 821 C CA . ILE A 1 107 ? 1.594 -15.300 -10.414 1.00 86.44 107 ILE A CA 1
ATOM 822 C C . ILE A 1 107 ? 2.301 -14.879 -9.129 1.00 86.44 107 ILE A C 1
ATOM 824 O O . ILE A 1 107 ? 2.414 -13.688 -8.871 1.00 86.44 107 ILE A O 1
ATOM 828 N N . ARG A 1 108 ? 2.831 -15.836 -8.360 1.00 86.62 108 ARG A N 1
ATOM 829 C CA . ARG A 1 108 ? 3.495 -15.571 -7.076 1.00 86.62 108 ARG A CA 1
ATOM 830 C C . ARG A 1 108 ? 4.664 -14.592 -7.203 1.00 86.62 108 ARG A C 1
ATOM 832 O O . ARG A 1 108 ? 4.895 -13.821 -6.288 1.00 86.62 108 ARG A O 1
ATOM 839 N N . ASN A 1 109 ? 5.362 -14.582 -8.335 1.00 88.81 109 ASN A N 1
ATOM 840 C CA . ASN A 1 109 ? 6.545 -13.739 -8.528 1.00 88.81 109 ASN A CA 1
ATOM 841 C C . ASN A 1 109 ? 6.213 -12.262 -8.780 1.00 88.81 109 ASN A C 1
ATOM 843 O O . ASN A 1 109 ? 7.108 -11.425 -8.763 1.00 88.81 109 ASN A O 1
ATOM 847 N N . VAL A 1 110 ? 4.940 -11.945 -9.024 1.00 86.88 110 VAL A N 1
ATOM 848 C CA . VAL A 1 110 ? 4.467 -10.577 -9.294 1.00 86.88 110 VAL A CA 1
ATOM 849 C C . VAL A 1 110 ? 3.253 -10.197 -8.443 1.00 86.88 110 VAL A C 1
ATOM 851 O O . VAL A 1 110 ? 2.651 -9.145 -8.634 1.00 86.88 110 VAL A O 1
ATOM 854 N N . ASP A 1 111 ? 2.852 -11.078 -7.529 1.00 85.38 111 ASP A N 1
ATOM 855 C CA . ASP A 1 111 ? 1.754 -10.858 -6.600 1.00 85.38 111 ASP A CA 1
ATOM 856 C C . ASP A 1 111 ? 2.285 -10.082 -5.394 1.00 85.38 111 ASP A C 1
ATOM 858 O O . ASP A 1 111 ? 3.094 -10.595 -4.622 1.00 85.38 111 ASP A O 1
ATOM 862 N N . VAL A 1 112 ? 1.855 -8.830 -5.242 1.00 83.44 112 VAL A N 1
ATOM 863 C CA . VAL A 1 112 ? 2.370 -7.926 -4.201 1.00 83.44 112 VAL A CA 1
ATOM 864 C C . VAL A 1 112 ? 2.185 -8.494 -2.793 1.00 83.44 112 VAL A C 1
ATOM 866 O O . VAL A 1 112 ? 3.080 -8.367 -1.959 1.00 83.44 112 VAL A O 1
ATOM 869 N N . ALA A 1 113 ? 1.076 -9.198 -2.552 1.00 80.06 113 ALA A N 1
ATOM 870 C CA . ALA A 1 113 ? 0.800 -9.851 -1.281 1.00 80.06 113 ALA A CA 1
ATOM 871 C C . ALA A 1 113 ? 1.809 -10.967 -0.982 1.00 80.06 113 ALA A C 1
ATOM 873 O O . ALA A 1 113 ? 2.327 -11.082 0.132 1.00 80.06 113 ALA A O 1
ATOM 874 N N . HIS A 1 114 ? 2.128 -11.786 -1.984 1.00 83.19 114 HIS A N 1
ATOM 875 C CA . HIS A 1 114 ? 3.181 -12.784 -1.885 1.00 83.19 114 HIS A CA 1
ATOM 876 C C . HIS A 1 114 ? 4.544 -12.135 -1.657 1.00 83.19 114 HIS A C 1
ATOM 878 O O . HIS A 1 114 ? 5.249 -12.529 -0.731 1.00 83.19 114 HIS A O 1
ATOM 884 N N . LEU A 1 115 ? 4.892 -11.122 -2.453 1.00 86.56 115 LEU A N 1
ATOM 885 C CA . LEU A 1 115 ? 6.177 -10.434 -2.371 1.00 86.56 115 LEU A CA 1
ATOM 886 C C . LEU A 1 115 ? 6.392 -9.778 -1.003 1.00 86.56 115 LEU A C 1
ATOM 888 O O . LEU A 1 115 ? 7.469 -9.937 -0.436 1.00 86.56 115 LEU A O 1
ATOM 892 N N . GLN A 1 116 ? 5.393 -9.114 -0.422 1.00 84.31 116 GLN A N 1
ATOM 893 C CA . GLN A 1 116 ? 5.502 -8.524 0.920 1.00 84.31 116 GLN A CA 1
ATOM 894 C C . GLN A 1 116 ? 5.750 -9.567 2.022 1.00 84.31 116 GLN A C 1
ATOM 896 O O . GLN A 1 116 ? 6.371 -9.257 3.039 1.00 84.31 116 GLN A O 1
ATOM 901 N N . ALA A 1 117 ? 5.317 -10.815 1.820 1.00 78.94 117 ALA A N 1
ATOM 902 C CA . ALA A 1 117 ? 5.547 -11.909 2.761 1.00 78.94 117 ALA A CA 1
ATOM 903 C C . ALA A 1 117 ? 6.921 -12.591 2.602 1.00 78.94 117 ALA A C 1
ATOM 905 O O . ALA A 1 117 ? 7.303 -13.401 3.456 1.00 78.94 117 ALA A O 1
ATOM 906 N N . MET A 1 118 ? 7.663 -12.294 1.530 1.00 83.44 118 MET A N 1
ATOM 907 C CA . MET A 1 118 ? 8.958 -12.916 1.262 1.00 83.44 118 MET A CA 1
ATOM 908 C C . MET A 1 118 ? 10.045 -12.372 2.203 1.00 83.44 118 MET A C 1
ATOM 910 O O . MET A 1 118 ? 10.176 -11.153 2.346 1.00 83.44 118 MET A O 1
ATOM 914 N N . PRO A 1 119 ? 10.862 -13.239 2.838 1.00 83.81 119 PRO A N 1
ATOM 915 C CA . PRO A 1 119 ? 11.948 -12.806 3.719 1.00 83.81 119 PRO A CA 1
ATOM 916 C C . PRO A 1 119 ? 12.937 -11.841 3.061 1.00 83.81 119 PRO A C 1
ATOM 918 O O . PRO A 1 119 ? 13.484 -10.974 3.739 1.00 83.81 119 PRO A O 1
ATOM 921 N N . GLU A 1 120 ? 13.149 -11.982 1.756 1.00 85.25 120 GLU A N 1
ATOM 922 C CA . GLU A 1 120 ? 14.071 -11.168 0.964 1.00 85.25 120 GLU A CA 1
ATOM 923 C C . GLU A 1 120 ? 13.592 -9.716 0.841 1.00 85.25 120 GLU A C 1
ATOM 925 O O . GLU A 1 120 ? 14.413 -8.815 0.708 1.00 85.25 120 GLU A O 1
ATOM 930 N N . ASN A 1 121 ? 12.282 -9.482 0.965 1.00 87.56 121 ASN A N 1
ATOM 931 C CA . ASN A 1 121 ? 11.670 -8.155 0.924 1.00 87.56 121 ASN A CA 1
ATOM 932 C C . ASN A 1 121 ? 11.447 -7.568 2.328 1.00 87.56 121 ASN A C 1
ATOM 934 O O . ASN A 1 121 ? 10.761 -6.554 2.493 1.00 87.56 121 ASN A O 1
ATOM 938 N N . ARG A 1 122 ? 12.010 -8.185 3.377 1.00 85.25 122 ARG A N 1
ATOM 939 C CA . ARG A 1 122 ? 11.936 -7.634 4.733 1.00 85.25 122 ARG A CA 1
ATOM 940 C C . ARG A 1 122 ? 12.602 -6.258 4.751 1.00 85.25 122 ARG A C 1
ATOM 942 O O . ARG A 1 122 ? 13.751 -6.118 4.347 1.00 85.25 122 ARG A O 1
ATOM 949 N N . HIS A 1 123 ? 11.894 -5.266 5.293 1.00 87.62 123 HIS A N 1
ATOM 950 C CA . HIS A 1 123 ? 12.302 -3.851 5.312 1.00 87.62 123 HIS A CA 1
ATOM 951 C C . HIS A 1 123 ? 12.321 -3.160 3.942 1.00 87.62 123 HIS A C 1
ATOM 953 O O . HIS A 1 123 ? 12.817 -2.035 3.861 1.00 87.62 123 HIS A O 1
ATOM 959 N N . ALA A 1 124 ? 11.787 -3.780 2.889 1.00 90.88 124 ALA A N 1
ATOM 960 C CA . ALA A 1 124 ? 11.569 -3.087 1.628 1.00 90.88 124 ALA A CA 1
ATOM 961 C C . ALA A 1 124 ? 10.420 -2.073 1.752 1.00 90.88 124 ALA A C 1
ATOM 963 O O . ALA A 1 124 ? 9.489 -2.256 2.542 1.00 90.88 124 ALA A O 1
ATOM 964 N N . VAL A 1 125 ? 10.482 -1.007 0.957 1.00 91.38 125 VAL A N 1
ATOM 965 C CA . VAL A 1 125 ? 9.332 -0.127 0.716 1.00 91.38 125 VAL A CA 1
ATOM 966 C C . VAL A 1 125 ? 8.562 -0.670 -0.473 1.00 91.38 125 VAL A C 1
ATOM 968 O O . VAL A 1 125 ? 9.158 -0.946 -1.509 1.00 91.38 125 VAL A O 1
ATOM 971 N N . PHE A 1 126 ? 7.249 -0.808 -0.324 1.00 90.00 126 PHE A N 1
ATOM 972 C CA . PHE A 1 126 ? 6.353 -1.181 -1.411 1.00 90.00 126 PHE A CA 1
ATOM 973 C C . PHE A 1 126 ? 5.486 0.015 -1.775 1.00 90.00 126 PHE A C 1
ATOM 975 O O . PHE A 1 126 ? 4.783 0.544 -0.915 1.00 90.00 126 PHE A O 1
ATOM 982 N N . GLN A 1 127 ? 5.515 0.399 -3.047 1.00 87.94 127 GLN A N 1
ATOM 983 C CA . GLN A 1 127 ? 4.510 1.278 -3.621 1.00 87.94 127 GLN A CA 1
ATOM 984 C C . GLN A 1 127 ? 3.208 0.500 -3.755 1.00 87.94 127 GLN A C 1
ATOM 986 O O . GLN A 1 127 ? 3.169 -0.573 -4.367 1.00 87.94 127 GLN A O 1
ATOM 991 N N . VAL A 1 128 ? 2.141 1.050 -3.194 1.00 79.81 128 VAL A N 1
ATOM 992 C CA . VAL A 1 128 ? 0.805 0.484 -3.316 1.00 79.81 128 VAL A CA 1
ATOM 993 C C . VAL A 1 128 ? -0.014 1.431 -4.169 1.00 79.81 128 VAL A C 1
ATOM 995 O O . VAL A 1 128 ? -0.275 2.557 -3.758 1.00 79.81 128 VAL A O 1
ATOM 998 N N . ALA A 1 129 ? -0.397 0.967 -5.358 1.00 64.38 129 ALA A N 1
ATOM 999 C CA . ALA A 1 129 ? -1.303 1.698 -6.228 1.00 64.38 129 ALA A CA 1
ATOM 1000 C C . ALA A 1 129 ? -2.629 1.928 -5.494 1.00 64.38 129 ALA A C 1
ATOM 1002 O O . ALA A 1 129 ? -3.269 0.968 -5.061 1.00 64.38 129 ALA A O 1
ATOM 1003 N N . SER A 1 130 ? -3.012 3.193 -5.352 1.00 64.00 130 SER A N 1
ATOM 1004 C CA . SER A 1 130 ? -4.156 3.598 -4.543 1.00 64.00 130 SER A CA 1
ATOM 1005 C C . SER A 1 130 ? -5.003 4.646 -5.266 1.00 64.00 130 SER A C 1
ATOM 1007 O O . SER A 1 130 ? -4.557 5.340 -6.178 1.00 64.00 130 SER A O 1
ATOM 1009 N N . ASN A 1 131 ? -6.246 4.782 -4.825 1.00 68.50 131 ASN A N 1
ATOM 1010 C CA . ASN A 1 131 ? -7.232 5.793 -5.217 1.00 68.50 131 ASN A CA 1
ATOM 1011 C C . ASN A 1 131 ? -6.973 7.178 -4.573 1.00 68.50 131 ASN A C 1
ATOM 1013 O O . ASN A 1 131 ? -7.906 7.964 -4.407 1.00 68.50 131 ASN A O 1
ATOM 1017 N N . PHE A 1 132 ? -5.729 7.470 -4.175 1.00 77.94 132 PHE A N 1
ATOM 1018 C CA . PHE A 1 132 ? -5.340 8.627 -3.356 1.00 77.94 132 PHE A CA 1
ATOM 1019 C C . PHE A 1 132 ? -6.094 8.754 -2.016 1.00 77.94 132 PHE A C 1
ATOM 1021 O O . PHE A 1 132 ? -6.219 9.855 -1.463 1.00 77.94 132 PHE A O 1
ATOM 1028 N N . ASN A 1 133 ? -6.573 7.635 -1.467 1.00 84.44 133 ASN A N 1
ATOM 1029 C CA . ASN A 1 133 ? -7.244 7.567 -0.175 1.00 84.44 133 ASN A CA 1
ATOM 1030 C C . ASN A 1 133 ? -6.473 6.658 0.795 1.00 84.44 133 ASN A C 1
ATOM 1032 O O . ASN A 1 133 ? -5.833 5.688 0.409 1.00 84.44 133 ASN A O 1
ATOM 1036 N N . GLY A 1 134 ? -6.551 6.950 2.093 1.00 86.38 134 GLY A N 1
ATOM 1037 C CA . GLY A 1 134 ? -5.923 6.141 3.137 1.00 86.38 134 GLY A CA 1
ATOM 1038 C C . GLY A 1 134 ? -6.573 4.770 3.348 1.00 86.38 134 GLY A C 1
ATOM 1039 O O . GLY A 1 134 ? -6.028 3.966 4.112 1.00 86.38 134 GLY A O 1
ATOM 1040 N N . VAL A 1 135 ? -7.723 4.504 2.716 1.00 88.00 135 VAL A N 1
ATOM 1041 C CA . VAL A 1 135 ? -8.399 3.201 2.706 1.00 88.00 135 VAL A CA 1
ATOM 1042 C C . VAL A 1 135 ? -8.582 2.658 1.287 1.00 88.00 135 VAL A C 1
ATOM 1044 O O . VAL A 1 135 ? -8.866 3.399 0.352 1.00 88.00 135 VAL A O 1
ATOM 1047 N N . GLU A 1 136 ? -8.500 1.336 1.159 1.00 84.19 136 GLU A N 1
ATOM 1048 C CA . GLU A 1 136 ? -8.678 0.597 -0.094 1.00 84.19 136 GLU A CA 1
ATOM 1049 C C . GLU A 1 136 ? -10.080 -0.016 -0.143 1.00 84.19 136 GLU A C 1
ATOM 1051 O O . GLU A 1 136 ? -10.260 -1.203 0.131 1.00 84.19 136 GLU A O 1
ATOM 1056 N N . ALA A 1 137 ? -11.106 0.789 -0.425 1.00 82.06 137 ALA A N 1
ATOM 1057 C CA . ALA A 1 137 ? -12.445 0.228 -0.566 1.00 82.06 137 ALA A CA 1
ATOM 1058 C C . ALA A 1 137 ? -12.501 -0.727 -1.771 1.00 82.06 137 ALA A C 1
ATOM 1060 O O . ALA A 1 137 ? -11.932 -0.457 -2.825 1.00 82.06 137 ALA A O 1
ATOM 1061 N N . ILE A 1 138 ? -13.263 -1.812 -1.642 1.00 82.50 138 ILE A N 1
ATOM 1062 C CA . ILE A 1 138 ? -13.441 -2.792 -2.730 1.00 82.50 138 ILE A CA 1
ATOM 1063 C C . ILE A 1 138 ? -14.280 -2.257 -3.908 1.00 82.50 138 ILE A C 1
ATOM 1065 O O . ILE A 1 138 ? -14.429 -2.906 -4.938 1.00 82.50 138 ILE A O 1
ATOM 1069 N N . SER A 1 139 ? -14.932 -1.108 -3.712 1.00 84.31 139 SER A N 1
ATOM 1070 C CA . SER A 1 139 ? -15.742 -0.402 -4.704 1.00 84.31 139 SER A CA 1
ATOM 1071 C C . SER A 1 139 ? -16.077 0.997 -4.191 1.00 84.31 139 SER A C 1
ATOM 1073 O O . SER A 1 139 ? -16.148 1.214 -2.979 1.00 84.31 139 SER A O 1
ATOM 1075 N N . GLU A 1 140 ? -16.449 1.913 -5.080 1.00 82.38 140 GLU A N 1
ATOM 1076 C CA . GLU A 1 140 ? -16.957 3.238 -4.720 1.00 82.38 140 GLU A CA 1
ATOM 1077 C C . GLU A 1 140 ? -18.201 3.157 -3.824 1.00 82.38 140 GLU A C 1
ATOM 1079 O O . GLU A 1 140 ? -18.353 3.963 -2.914 1.00 82.38 140 GLU A O 1
ATOM 1084 N N . GLY A 1 141 ? -19.060 2.146 -4.008 1.00 85.94 141 GLY A N 1
ATOM 1085 C CA . GLY A 1 141 ? -20.246 1.916 -3.168 1.00 85.94 141 GLY A CA 1
ATOM 1086 C C . GLY A 1 141 ? -19.956 1.385 -1.756 1.00 85.94 141 GLY A C 1
ATOM 1087 O O . GLY A 1 141 ? -20.867 1.282 -0.934 1.00 85.94 141 GLY A O 1
ATOM 1088 N N . SER A 1 142 ? -18.703 1.036 -1.455 1.00 87.94 142 SER A N 1
ATOM 1089 C CA . SER A 1 142 ? -18.322 0.475 -0.161 1.00 87.94 142 SER A CA 1
ATOM 1090 C C . SER A 1 142 ? -17.921 1.595 0.793 1.00 87.94 142 SER A C 1
ATOM 1092 O O . SER A 1 142 ? -16.847 2.178 0.678 1.00 87.94 142 SER A O 1
ATOM 1094 N N . SER A 1 143 ? -18.792 1.898 1.755 1.00 90.75 143 SER A N 1
ATOM 1095 C CA . SER A 1 143 ? -18.517 2.919 2.771 1.00 90.75 143 SER A CA 1
ATOM 1096 C C . SER A 1 143 ? -17.609 2.384 3.890 1.00 90.75 143 SER A C 1
ATOM 1098 O O . SER A 1 143 ? -17.879 1.287 4.397 1.00 90.75 143 SER A O 1
ATOM 1100 N N . PRO A 1 144 ? -16.619 3.171 4.370 1.00 90.62 144 PRO A N 1
ATOM 1101 C CA . PRO A 1 144 ? -15.859 2.860 5.583 1.00 90.62 144 PRO A CA 1
ATOM 1102 C C . PRO A 1 144 ? -16.717 2.735 6.846 1.00 90.62 144 PRO A C 1
ATOM 1104 O O . PRO A 1 144 ? -16.248 2.188 7.840 1.00 90.62 144 PRO A O 1
ATOM 1107 N N . ASP A 1 145 ? -17.964 3.214 6.833 1.00 92.00 145 ASP A N 1
ATOM 1108 C CA . ASP A 1 145 ? -18.925 3.023 7.928 1.00 92.00 145 ASP A CA 1
ATOM 1109 C C . ASP A 1 145 ? -19.557 1.620 7.921 1.00 92.00 145 ASP A C 1
ATOM 1111 O O . ASP A 1 145 ? -20.214 1.216 8.882 1.00 92.00 145 ASP A O 1
ATOM 1115 N N . GLY A 1 146 ? -19.362 0.860 6.840 1.00 90.94 146 GLY A N 1
ATOM 1116 C CA . GLY A 1 146 ? -19.919 -0.472 6.660 1.00 90.94 146 GLY A CA 1
ATOM 1117 C C . GLY A 1 146 ? -19.471 -1.458 7.740 1.00 90.94 146 GLY A C 1
ATOM 1118 O O . GLY A 1 146 ? -18.314 -1.500 8.157 1.00 90.94 146 GLY A O 1
ATOM 1119 N N . SER A 1 147 ? -20.388 -2.331 8.156 1.00 90.44 147 SER A N 1
ATOM 1120 C CA . SER A 1 147 ? -20.149 -3.335 9.203 1.00 90.44 147 SER A CA 1
ATOM 1121 C C . SER A 1 147 ? -19.074 -4.378 8.861 1.00 90.44 147 SER A C 1
ATOM 1123 O O . SER A 1 147 ? -18.615 -5.070 9.760 1.00 90.44 147 SER A O 1
ATOM 1125 N N . SER A 1 148 ? -18.689 -4.490 7.589 1.00 89.62 148 SER A N 1
ATOM 1126 C CA . SER A 1 148 ? -17.732 -5.465 7.038 1.00 89.62 148 SER A CA 1
ATOM 1127 C C . SER A 1 148 ? -16.896 -4.827 5.920 1.00 89.62 148 SER A C 1
ATOM 1129 O O . SER A 1 148 ? -16.811 -5.351 4.814 1.00 89.62 148 SER A O 1
ATOM 1131 N N . PHE A 1 149 ? -16.386 -3.619 6.152 1.00 91.75 149 PHE A N 1
ATOM 1132 C CA . PHE A 1 149 ? -15.612 -2.864 5.168 1.00 91.75 149 PHE A CA 1
ATOM 1133 C C . PHE A 1 149 ? -14.199 -3.437 4.974 1.00 91.75 149 PHE A C 1
ATOM 1135 O O . PHE A 1 149 ? -13.861 -3.901 3.888 1.00 91.75 149 PHE A O 1
ATOM 1142 N N . THR A 1 150 ? -13.396 -3.446 6.038 1.00 90.94 150 THR A N 1
ATOM 1143 C CA . THR A 1 150 ? -12.007 -3.920 6.025 1.00 90.94 150 THR A CA 1
ATOM 1144 C C . THR A 1 150 ? -11.952 -5.421 5.769 1.00 90.94 150 THR A C 1
ATOM 1146 O O . THR A 1 150 ? -11.164 -5.868 4.946 1.00 90.94 150 THR A O 1
ATOM 1149 N N . GLU A 1 151 ? -12.819 -6.203 6.422 1.00 88.00 151 GLU A N 1
ATOM 1150 C CA . GLU A 1 151 ? -12.893 -7.666 6.285 1.00 88.00 151 GLU A CA 1
ATOM 1151 C C . GLU A 1 151 ? -12.971 -8.127 4.830 1.00 88.00 151 GLU A C 1
ATOM 1153 O O . GLU A 1 151 ? -12.387 -9.151 4.467 1.00 88.00 151 GLU A O 1
ATOM 1158 N N . LYS A 1 152 ? -13.648 -7.343 3.987 1.00 86.75 152 LYS A N 1
ATOM 1159 C CA . LYS A 1 152 ? -13.875 -7.679 2.586 1.00 86.75 152 LYS A CA 1
ATOM 1160 C C . LYS A 1 152 ? -12.698 -7.410 1.661 1.00 86.75 152 LYS A C 1
ATOM 1162 O O . LYS A 1 152 ? -12.769 -7.840 0.515 1.00 86.75 152 LYS A O 1
ATOM 1167 N N . TYR A 1 153 ? -11.616 -6.781 2.124 1.00 85.50 153 TYR A N 1
ATOM 1168 C CA . TYR A 1 153 ? -10.437 -6.530 1.282 1.00 85.50 153 TYR A CA 1
ATOM 1169 C C . TYR A 1 153 ? -9.890 -7.821 0.652 1.00 85.50 153 TYR A C 1
ATOM 1171 O O . TYR A 1 153 ? -9.332 -7.786 -0.436 1.00 85.50 153 TYR A O 1
ATOM 1179 N N . ILE A 1 154 ? -10.094 -8.972 1.304 1.00 80.56 154 ILE A N 1
ATOM 1180 C CA . ILE A 1 154 ? -9.678 -10.288 0.801 1.00 80.56 154 ILE A CA 1
ATOM 1181 C C . ILE A 1 154 ? -10.404 -10.729 -0.482 1.00 80.56 154 ILE A C 1
ATOM 1183 O O . ILE A 1 154 ? -9.903 -11.593 -1.198 1.00 80.56 154 ILE A O 1
ATOM 1187 N N . TYR A 1 155 ? -11.582 -10.167 -0.764 1.00 79.75 155 TYR A N 1
ATOM 1188 C CA . TYR A 1 155 ? -12.384 -10.509 -1.942 1.00 79.75 155 TYR A CA 1
ATOM 1189 C C . TYR A 1 155 ? -12.060 -9.636 -3.155 1.00 79.75 155 TYR A C 1
ATOM 1191 O O . TYR A 1 155 ? -12.500 -9.951 -4.260 1.00 79.75 155 TYR A O 1
ATOM 1199 N N . ASP A 1 156 ? -11.303 -8.557 -2.962 1.00 77.44 156 ASP A N 1
ATOM 1200 C CA . ASP A 1 156 ? -10.846 -7.714 -4.053 1.00 77.44 156 ASP A CA 1
ATOM 1201 C C . ASP A 1 156 ? -9.505 -8.232 -4.583 1.00 77.44 156 ASP A C 1
ATOM 1203 O O . ASP A 1 156 ? -8.528 -8.400 -3.852 1.00 77.44 156 ASP A O 1
ATOM 1207 N N . LEU A 1 157 ? -9.486 -8.532 -5.880 1.00 73.00 157 LEU A N 1
ATOM 1208 C CA . LEU A 1 157 ? -8.346 -9.129 -6.571 1.00 73.00 157 LEU A CA 1
ATOM 1209 C C . LEU A 1 157 ? -7.394 -8.081 -7.170 1.00 73.00 157 LEU A C 1
ATOM 1211 O O . LEU A 1 157 ? -6.455 -8.444 -7.883 1.00 73.00 157 LEU A O 1
ATOM 1215 N N . THR A 1 158 ? -7.639 -6.795 -6.922 1.00 75.06 158 THR A N 1
ATOM 1216 C CA . THR A 1 158 ? -6.754 -5.702 -7.324 1.00 75.06 158 THR A CA 1
ATOM 1217 C C . THR A 1 158 ? -5.559 -5.571 -6.374 1.00 75.06 158 THR A C 1
ATOM 1219 O O . THR A 1 158 ? -5.550 -6.062 -5.243 1.00 75.06 158 THR A O 1
ATOM 1222 N N . GLN A 1 159 ? -4.491 -4.925 -6.850 1.00 72.62 159 GLN A N 1
ATOM 1223 C CA . GLN A 1 159 ? -3.231 -4.850 -6.104 1.00 72.62 159 GLN A CA 1
ATOM 1224 C C . GLN A 1 159 ? -3.325 -3.991 -4.833 1.00 72.62 159 GLN A C 1
ATOM 1226 O O . GLN A 1 159 ? -2.629 -4.296 -3.868 1.00 72.62 159 GLN A O 1
ATOM 1231 N N . GLY A 1 160 ? -4.180 -2.961 -4.809 1.00 77.50 160 GLY A N 1
ATOM 1232 C CA . GLY A 1 160 ? -4.331 -2.044 -3.671 1.00 77.50 160 GLY A CA 1
ATOM 1233 C C . GLY A 1 160 ? -4.769 -2.762 -2.388 1.00 77.50 160 GLY A C 1
ATOM 1234 O O . GLY A 1 160 ? -4.004 -2.799 -1.415 1.00 77.50 160 GLY A O 1
ATOM 1235 N N . PRO A 1 161 ? -5.943 -3.420 -2.379 1.00 78.88 161 PRO A N 1
ATOM 1236 C CA . PRO A 1 161 ? -6.413 -4.251 -1.272 1.00 78.88 161 PRO A CA 1
ATOM 1237 C C . PRO A 1 161 ? -5.443 -5.381 -0.919 1.00 78.88 161 PRO A C 1
ATOM 1239 O O . PRO A 1 161 ? -5.135 -5.562 0.261 1.00 78.88 161 PRO A O 1
ATOM 1242 N N . ALA A 1 162 ? -4.891 -6.082 -1.919 1.00 78.81 162 ALA A N 1
ATOM 1243 C CA . ALA A 1 162 ? -3.941 -7.177 -1.708 1.00 78.81 162 ALA A CA 1
ATOM 1244 C C . ALA A 1 162 ? -2.663 -6.723 -0.979 1.00 78.81 162 ALA A C 1
ATOM 1246 O O . ALA A 1 162 ? -2.240 -7.360 -0.008 1.00 78.81 162 ALA A O 1
ATOM 1247 N N . ALA A 1 163 ? -2.068 -5.603 -1.396 1.00 79.62 163 ALA A N 1
ATOM 1248 C CA . ALA A 1 163 ? -0.921 -5.008 -0.714 1.00 79.62 163 ALA A CA 1
ATOM 1249 C C . ALA A 1 163 ? -1.312 -4.454 0.659 1.00 79.62 163 ALA A C 1
ATOM 1251 O O . ALA A 1 163 ? -0.556 -4.529 1.625 1.00 79.62 163 ALA A O 1
ATOM 1252 N N . SER A 1 164 ? -2.525 -3.921 0.772 1.00 80.38 164 SER A N 1
ATOM 1253 C CA . SER A 1 164 ? -3.006 -3.336 2.011 1.00 80.38 164 SER A CA 1
ATOM 1254 C C . SER A 1 164 ? -3.154 -4.341 3.136 1.00 80.38 164 SER A C 1
ATOM 1256 O O . SER A 1 164 ? -2.746 -4.049 4.262 1.00 80.38 164 SER A O 1
ATOM 1258 N N . ILE A 1 165 ? -3.701 -5.517 2.837 1.00 79.19 165 ILE A N 1
ATOM 1259 C CA . ILE A 1 165 ? -3.790 -6.607 3.805 1.00 79.19 165 ILE A CA 1
ATOM 1260 C C . ILE A 1 165 ? -2.466 -7.353 3.955 1.00 79.19 165 ILE A C 1
ATOM 1262 O O . ILE A 1 165 ? -2.331 -8.122 4.882 1.00 79.19 165 ILE A O 1
ATOM 1266 N N . SER A 1 166 ? -1.463 -7.143 3.111 1.00 74.75 166 SER A N 1
ATOM 1267 C CA . SER A 1 166 ? -0.184 -7.861 3.245 1.00 74.75 166 SER A CA 1
ATOM 1268 C C . SER A 1 166 ? 0.909 -7.034 3.935 1.00 74.75 166 SER A C 1
ATOM 1270 O O . SER A 1 166 ? 1.981 -7.553 4.258 1.00 74.75 166 SER A O 1
ATOM 1272 N N . ALA A 1 167 ? 0.613 -5.765 4.236 1.00 61.00 167 ALA A N 1
ATOM 1273 C CA . ALA A 1 167 ? 1.461 -4.856 4.993 1.00 61.00 167 ALA A CA 1
ATOM 1274 C C . ALA A 1 167 ? 1.331 -5.080 6.519 1.00 61.00 167 ALA A C 1
ATOM 1276 O O . ALA A 1 167 ? 0.376 -4.626 7.153 1.00 61.00 167 ALA A O 1
ATOM 1277 N N . GLY A 1 168 ? 2.307 -5.752 7.142 1.00 50.97 168 GLY A N 1
ATOM 1278 C CA . GLY A 1 168 ? 2.314 -5.987 8.598 1.00 50.97 168 GLY A CA 1
ATOM 1279 C C . GLY A 1 168 ? 3.381 -6.980 9.083 1.00 50.97 168 GLY A C 1
ATOM 1280 O O . GLY A 1 168 ? 4.109 -7.558 8.283 1.00 50.97 168 GLY A O 1
ATOM 1281 N N . ALA A 1 169 ? 3.537 -7.139 10.400 1.00 43.06 169 ALA A N 1
ATOM 1282 C CA . ALA A 1 169 ? 4.770 -7.615 11.048 1.00 43.06 169 ALA A CA 1
ATOM 1283 C C . ALA A 1 169 ? 4.999 -9.147 11.145 1.00 43.06 169 ALA A C 1
ATOM 1285 O O . ALA A 1 169 ? 4.132 -9.889 11.568 1.00 43.06 169 ALA A O 1
ATOM 1286 N N . GLU A 1 170 ? 6.247 -9.554 10.867 1.00 38.38 170 GLU A N 1
ATOM 1287 C CA . GLU A 1 170 ? 7.009 -10.755 11.286 1.00 38.38 1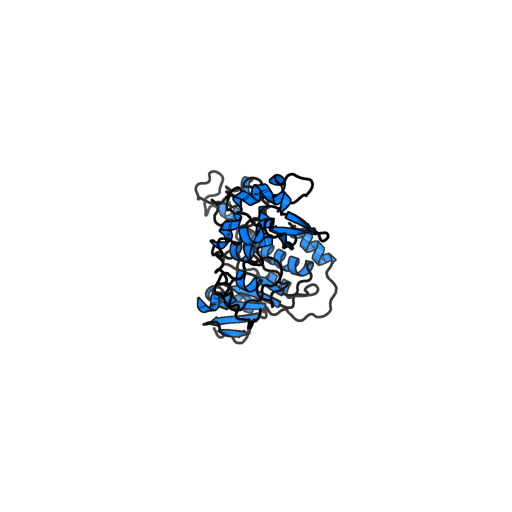70 GLU A CA 1
ATOM 1288 C C . GLU A 1 170 ? 6.389 -12.182 11.238 1.00 38.38 170 GLU A C 1
ATOM 1290 O O . GLU A 1 170 ? 5.614 -12.612 12.081 1.00 38.38 170 GLU A O 1
ATOM 1295 N N . ARG A 1 171 ? 6.920 -12.965 10.281 1.00 34.28 171 ARG A N 1
ATOM 1296 C CA . ARG A 1 171 ? 7.108 -14.434 10.203 1.00 34.28 171 ARG A CA 1
ATOM 1297 C C . ARG A 1 171 ? 6.022 -15.365 10.781 1.00 34.28 171 ARG A C 1
ATOM 1299 O O . ARG A 1 171 ? 6.046 -15.725 11.953 1.00 34.28 171 ARG A O 1
ATOM 1306 N N . ALA A 1 172 ? 5.325 -16.056 9.874 1.00 34.47 172 ALA A N 1
ATOM 1307 C CA . ALA A 1 172 ? 4.911 -17.448 10.078 1.00 34.47 172 ALA A CA 1
ATOM 1308 C C . ALA A 1 172 ? 5.703 -18.374 9.134 1.00 34.47 172 ALA A C 1
ATOM 1310 O O . ALA A 1 172 ? 5.582 -18.303 7.913 1.00 34.47 172 ALA A O 1
ATOM 1311 N N . ARG A 1 173 ? 6.538 -19.267 9.689 1.00 36.09 173 ARG A N 1
ATOM 1312 C CA . ARG A 1 173 ? 7.121 -20.391 8.935 1.00 36.09 173 ARG A CA 1
ATOM 1313 C C . ARG A 1 173 ? 6.008 -21.400 8.649 1.00 36.09 173 ARG A C 1
ATOM 1315 O O . ARG A 1 173 ? 5.627 -22.130 9.557 1.00 36.09 173 ARG A O 1
ATOM 1322 N N . LYS A 1 174 ? 5.554 -21.515 7.400 1.00 33.56 174 LYS A N 1
ATOM 1323 C CA . LYS A 1 174 ? 5.060 -22.793 6.860 1.00 33.56 174 LYS A CA 1
ATOM 1324 C C . LYS A 1 174 ? 5.159 -22.813 5.336 1.00 33.56 174 LYS A C 1
ATOM 1326 O O . LYS A 1 174 ? 4.668 -21.921 4.655 1.00 33.56 174 LYS A O 1
ATOM 1331 N N . LYS A 1 175 ? 5.847 -23.838 4.829 1.00 38.53 175 LYS A N 1
ATOM 1332 C CA . LYS A 1 175 ? 5.930 -24.171 3.407 1.00 38.53 175 LYS A CA 1
ATOM 1333 C C . LYS A 1 175 ? 4.589 -24.785 2.990 1.00 38.53 175 LYS A C 1
ATOM 1335 O O . LYS A 1 175 ? 4.063 -25.614 3.723 1.00 38.53 175 LYS A O 1
ATOM 1340 N N . ASN A 1 176 ? 4.106 -24.399 1.812 1.00 37.16 176 ASN A N 1
ATOM 1341 C CA . ASN A 1 176 ? 2.918 -24.910 1.115 1.00 37.16 176 ASN A CA 1
ATOM 1342 C C . ASN A 1 176 ? 1.556 -24.378 1.586 1.00 37.16 176 ASN A C 1
ATOM 1344 O O . ASN A 1 176 ? 0.873 -25.007 2.384 1.00 37.16 176 ASN A O 1
ATOM 1348 N N . LEU A 1 177 ? 1.096 -23.291 0.955 1.00 39.62 177 LEU A N 1
ATOM 1349 C CA . LEU A 1 177 ? -0.283 -23.214 0.466 1.00 39.62 177 LEU A CA 1
ATOM 1350 C C . LEU A 1 177 ? -0.388 -22.221 -0.702 1.00 39.62 177 LEU A C 1
ATOM 1352 O O . LEU A 1 177 ? 0.440 -21.319 -0.861 1.00 39.62 177 LEU A O 1
ATOM 1356 N N . HIS A 1 178 ? -1.346 -22.455 -1.592 1.00 41.84 178 HIS A N 1
ATOM 1357 C CA . HIS A 1 178 ? -1.659 -21.585 -2.720 1.00 41.84 178 HIS A CA 1
ATOM 1358 C C . HIS A 1 178 ? -2.493 -20.381 -2.258 1.00 41.84 178 HIS A C 1
ATOM 1360 O O . HIS A 1 178 ? -3.470 -20.527 -1.534 1.00 41.84 178 HIS A O 1
ATOM 1366 N N . ARG A 1 179 ? -2.062 -19.193 -2.695 1.00 43.06 179 ARG A N 1
ATOM 1367 C CA . ARG A 1 179 ? -2.780 -17.909 -2.726 1.00 43.06 179 ARG A CA 1
ATOM 1368 C C . ARG A 1 179 ? -3.209 -17.193 -1.438 1.00 43.06 179 ARG A C 1
ATOM 1370 O O . ARG A 1 179 ? -3.457 -16.006 -1.560 1.00 43.06 179 ARG A O 1
ATOM 1377 N N . LEU A 1 180 ? -3.245 -17.794 -0.244 1.00 43.50 180 LEU A N 1
ATOM 1378 C CA . LEU A 1 180 ? -3.824 -17.086 0.926 1.00 43.50 180 LEU A CA 1
ATOM 1379 C C . LEU A 1 180 ? -3.035 -17.145 2.256 1.00 43.50 180 LEU A C 1
ATOM 1381 O O . LEU A 1 180 ? -3.516 -16.705 3.298 1.00 43.50 180 LEU A O 1
ATOM 1385 N N . THR A 1 181 ? -1.793 -17.635 2.267 1.00 41.09 181 THR A N 1
ATOM 1386 C CA . THR A 1 181 ? -0.989 -17.738 3.507 1.00 41.09 181 THR A CA 1
ATOM 1387 C C . THR A 1 181 ? -0.353 -16.432 4.004 1.00 41.09 181 THR A C 1
ATOM 1389 O O . THR A 1 181 ? 0.277 -16.453 5.059 1.00 41.09 181 THR A O 1
ATOM 1392 N N . CYS A 1 182 ? -0.532 -15.299 3.317 1.00 47.22 182 CYS A N 1
ATOM 1393 C CA . CYS A 1 182 ? 0.040 -14.004 3.725 1.00 47.22 182 CYS A CA 1
ATOM 1394 C C . CYS A 1 182 ? -0.773 -13.274 4.814 1.00 47.22 182 CYS A C 1
ATOM 1396 O O . CYS A 1 182 ? -0.334 -12.253 5.333 1.00 47.22 182 CYS A O 1
ATOM 1398 N N . LEU A 1 183 ? -1.912 -13.836 5.237 1.00 49.00 183 LEU A N 1
ATOM 1399 C CA . LEU A 1 183 ? -2.857 -13.237 6.193 1.00 49.00 183 LEU A CA 1
ATOM 1400 C C . LEU A 1 183 ? -2.335 -13.031 7.630 1.00 49.00 183 LEU A C 1
ATOM 1402 O O . LEU A 1 183 ? -3.093 -12.646 8.519 1.00 49.00 183 LEU A O 1
ATOM 1406 N N . TRP A 1 184 ? -1.068 -13.328 7.902 1.00 43.50 184 TRP A N 1
ATOM 1407 C CA . TRP A 1 184 ? -0.502 -13.168 9.243 1.00 43.50 184 TRP A CA 1
ATOM 1408 C C . TRP A 1 184 ? -0.097 -11.721 9.550 1.00 43.50 184 TRP A C 1
ATOM 1410 O O . TRP A 1 184 ? 0.083 -11.378 10.714 1.00 43.50 184 TRP A O 1
ATOM 1420 N N . ASN A 1 185 ? -0.068 -10.863 8.527 1.00 55.62 185 ASN A N 1
ATOM 1421 C CA . ASN A 1 185 ? 0.580 -9.559 8.554 1.00 55.62 185 ASN A CA 1
ATOM 1422 C C . ASN A 1 185 ? -0.356 -8.458 8.021 1.00 55.62 185 ASN A C 1
ATOM 1424 O O . ASN A 1 185 ? 0.020 -7.678 7.161 1.00 55.62 185 ASN A O 1
ATOM 1428 N N . VAL A 1 186 ? -1.597 -8.424 8.517 1.00 73.94 186 VAL A N 1
ATOM 1429 C CA . VAL A 1 186 ? -2.702 -7.609 7.958 1.00 73.94 186 VAL A CA 1
ATOM 1430 C C . VAL A 1 186 ? -3.144 -6.465 8.898 1.00 73.94 186 VAL A C 1
ATOM 1432 O O . VAL A 1 186 ? -4.142 -5.779 8.675 1.00 73.94 186 VAL A O 1
ATOM 1435 N N . THR A 1 187 ? -2.412 -6.257 9.994 1.00 84.06 187 THR A N 1
ATOM 1436 C CA . THR A 1 187 ? -2.740 -5.315 11.077 1.00 84.06 187 THR A CA 1
ATOM 1437 C C . THR A 1 187 ? -2.780 -3.856 10.636 1.00 84.06 187 THR A C 1
ATOM 1439 O O . THR A 1 187 ? -3.617 -3.106 11.140 1.00 84.06 187 THR A O 1
ATOM 1442 N N . ALA A 1 188 ? -1.925 -3.455 9.689 1.00 87.44 188 ALA A N 1
ATOM 1443 C CA . ALA A 1 188 ? -1.901 -2.085 9.187 1.00 87.44 188 ALA A CA 1
ATOM 1444 C C . ALA A 1 188 ? -3.167 -1.735 8.388 1.00 87.44 188 ALA A C 1
ATOM 1446 O O . ALA A 1 188 ? -3.578 -0.578 8.372 1.00 87.44 188 ALA A O 1
ATOM 1447 N N . ALA A 1 189 ? -3.825 -2.705 7.738 1.00 88.56 189 ALA A N 1
ATOM 1448 C CA . ALA A 1 189 ? -5.127 -2.471 7.103 1.00 88.56 189 ALA A CA 1
ATOM 1449 C C . ALA A 1 189 ? -6.198 -2.125 8.146 1.00 88.56 189 ALA A C 1
ATOM 1451 O O . ALA A 1 189 ? -6.944 -1.163 7.974 1.00 88.56 189 ALA A O 1
ATOM 1452 N N . ILE A 1 190 ? -6.233 -2.869 9.259 1.00 92.56 190 ILE A N 1
ATOM 1453 C CA . ILE A 1 190 ? -7.190 -2.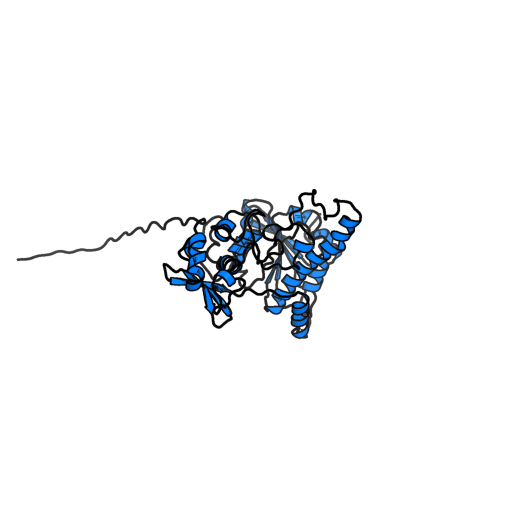623 10.344 1.00 92.56 190 ILE A CA 1
ATOM 1454 C C . ILE A 1 190 ? -6.952 -1.246 10.960 1.00 92.56 190 ILE A C 1
ATOM 1456 O O . ILE A 1 190 ? -7.904 -0.483 11.104 1.00 92.56 190 ILE A O 1
ATOM 1460 N N . THR A 1 191 ? -5.714 -0.902 11.326 1.00 92.69 191 THR A N 1
ATOM 1461 C CA . THR A 1 191 ? -5.447 0.398 11.960 1.00 92.69 191 THR A CA 1
ATOM 1462 C C . THR A 1 191 ? -5.646 1.563 11.003 1.00 92.69 191 THR A C 1
ATOM 1464 O O . THR A 1 191 ? -6.149 2.593 11.436 1.00 92.69 191 THR A O 1
ATOM 1467 N N . ARG A 1 192 ? -5.374 1.405 9.702 1.00 91.12 192 ARG A N 1
ATOM 1468 C CA . ARG A 1 192 ? -5.714 2.432 8.707 1.00 91.12 192 ARG A CA 1
ATOM 1469 C C . ARG A 1 192 ? -7.206 2.721 8.636 1.00 91.12 192 ARG A C 1
ATOM 1471 O O . ARG A 1 192 ? -7.566 3.858 8.381 1.00 91.12 192 ARG A O 1
ATOM 1478 N N . VAL A 1 193 ? -8.085 1.756 8.883 1.00 93.19 193 VAL A N 1
ATOM 1479 C CA . VAL A 1 193 ? -9.531 2.028 8.912 1.00 93.19 193 VAL A CA 1
ATOM 1480 C C . VAL A 1 193 ? -9.965 2.501 10.297 1.00 93.19 193 VAL A C 1
ATOM 1482 O O . VAL A 1 193 ? -10.542 3.573 10.438 1.00 93.19 193 VAL A O 1
ATOM 1485 N N . HIS A 1 194 ? -9.662 1.725 11.335 1.00 94.75 194 HIS A N 1
ATOM 1486 C CA . HIS A 1 194 ? -10.255 1.879 12.669 1.00 94.75 194 HIS A CA 1
ATOM 1487 C C . HIS A 1 194 ? -9.478 2.827 13.593 1.00 94.75 194 HIS A C 1
ATOM 1489 O O . HIS A 1 194 ? -9.993 3.217 14.637 1.00 94.75 194 HIS A O 1
ATOM 1495 N N . ALA A 1 195 ? -8.253 3.205 13.224 1.00 95.44 195 ALA A N 1
ATOM 1496 C CA . ALA A 1 195 ? -7.334 3.965 14.070 1.00 95.44 195 ALA A CA 1
ATOM 1497 C C . ALA A 1 195 ? -6.436 4.952 13.291 1.00 95.44 195 ALA A C 1
ATOM 1499 O O . ALA A 1 195 ? -5.348 5.288 13.753 1.00 95.44 195 ALA A O 1
ATOM 1500 N N . ALA A 1 196 ? -6.871 5.438 12.121 1.00 93.75 196 ALA A N 1
ATOM 1501 C CA . ALA A 1 196 ? -6.099 6.405 11.328 1.00 93.75 196 ALA A CA 1
ATOM 1502 C C . ALA A 1 196 ? -5.850 7.723 12.072 1.00 93.75 196 ALA A C 1
ATOM 1504 O O . ALA A 1 196 ? -4.819 8.360 11.880 1.00 93.75 196 ALA A O 1
ATOM 1505 N N . PHE A 1 197 ? -6.803 8.116 12.918 1.00 95.12 197 PHE A N 1
ATOM 1506 C CA . PHE A 1 197 ? -6.752 9.314 13.752 1.00 95.12 197 PHE A CA 1
ATOM 1507 C C . PHE A 1 197 ? -6.600 8.946 15.232 1.00 95.12 197 PHE A C 1
ATOM 1509 O O . PHE A 1 197 ? -7.192 9.594 16.094 1.00 95.12 197 PHE A O 1
ATOM 1516 N N . TYR A 1 198 ? -5.896 7.846 15.522 1.00 95.62 198 TYR A N 1
ATOM 1517 C CA . TYR A 1 198 ? -5.746 7.336 16.881 1.00 95.62 198 TYR A CA 1
ATOM 1518 C C . TYR A 1 198 ? -5.266 8.424 17.843 1.00 95.62 198 TYR A C 1
ATOM 1520 O O . TYR A 1 198 ? -4.227 9.049 17.635 1.00 95.62 198 TYR A O 1
ATOM 1528 N N . ASP A 1 199 ? -6.022 8.599 18.921 1.00 94.19 199 ASP A N 1
ATOM 1529 C CA . ASP A 1 199 ? -5.700 9.496 20.021 1.00 94.19 199 ASP A CA 1
ATOM 1530 C C . ASP A 1 199 ? -6.284 8.880 21.297 1.00 94.19 199 ASP A C 1
ATOM 1532 O O . ASP A 1 199 ? -7.507 8.877 21.462 1.00 94.19 199 ASP A O 1
ATOM 1536 N N . PRO A 1 200 ? -5.453 8.349 22.211 1.00 91.62 200 PRO A N 1
ATOM 1537 C CA . PRO A 1 200 ? -5.942 7.616 23.376 1.00 91.62 200 PRO A CA 1
ATOM 1538 C C . PRO A 1 200 ? -6.778 8.486 24.326 1.00 91.62 200 PRO A C 1
ATOM 1540 O O . PRO A 1 200 ? -7.449 7.951 25.204 1.00 91.62 200 PRO A O 1
ATOM 1543 N N . THR A 1 201 ? -6.745 9.813 24.167 1.00 93.69 201 THR A N 1
ATOM 1544 C CA . THR A 1 201 ? -7.537 10.758 24.963 1.00 93.69 201 THR A CA 1
ATOM 1545 C C . THR A 1 201 ? -8.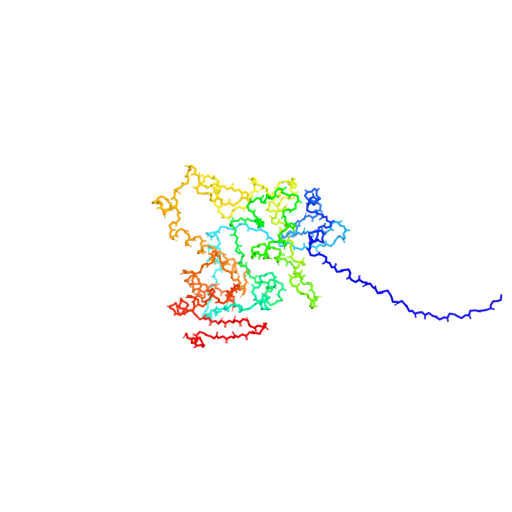942 10.991 24.402 1.00 93.69 201 THR A C 1
ATOM 1547 O O . THR A 1 201 ? -9.793 11.550 25.093 1.00 93.69 201 THR A O 1
ATOM 1550 N N . LYS A 1 202 ? -9.208 10.548 23.166 1.00 94.25 202 LYS A N 1
ATOM 1551 C CA . LYS A 1 202 ? -10.482 10.741 22.465 1.00 94.25 202 LYS A CA 1
ATOM 1552 C C . LYS A 1 202 ? -11.320 9.462 22.417 1.00 94.25 202 LYS A C 1
ATOM 1554 O O . LYS A 1 202 ? -10.768 8.361 22.445 1.00 94.25 202 LYS A O 1
ATOM 1559 N N . PRO A 1 203 ? -12.654 9.573 22.283 1.00 91.12 203 PRO A N 1
ATOM 1560 C CA . PRO A 1 203 ? -13.521 8.423 22.043 1.00 91.12 203 PRO A CA 1
ATOM 1561 C C . PRO A 1 203 ? -13.146 7.662 20.763 1.00 91.12 203 PRO A C 1
ATOM 1563 O O . PRO A 1 203 ? -12.793 8.271 19.757 1.00 91.12 203 PRO A O 1
ATOM 1566 N N . GLN A 1 204 ? -13.342 6.338 20.745 1.00 87.69 204 GLN A N 1
ATOM 1567 C CA . GLN A 1 204 ? -12.980 5.488 19.593 1.00 87.69 204 GLN A CA 1
ATOM 1568 C C . GLN A 1 204 ? -13.614 5.913 18.258 1.00 87.69 204 GLN A C 1
ATOM 1570 O O . GLN A 1 204 ? -13.004 5.758 17.203 1.00 87.69 204 GLN A O 1
ATOM 1575 N N . GLY A 1 205 ? -14.825 6.485 18.294 1.00 88.56 205 GLY A N 1
ATOM 1576 C CA . GLY A 1 205 ? -15.498 6.997 17.096 1.00 88.56 205 GLY A CA 1
ATOM 1577 C C . GLY A 1 205 ? -14.732 8.143 16.428 1.00 88.56 205 GLY A C 1
ATOM 1578 O O . GLY A 1 205 ? -14.926 8.422 15.246 1.00 88.56 205 GLY A O 1
ATOM 1579 N N . GLU A 1 206 ? -13.814 8.787 17.149 1.00 93.62 206 GLU A N 1
ATOM 1580 C CA . GLU A 1 206 ? -12.941 9.821 16.610 1.00 93.62 206 GLU A CA 1
ATOM 1581 C C . GLU A 1 206 ? -11.664 9.280 15.958 1.00 93.62 206 GLU A C 1
ATOM 1583 O O . GLU A 1 206 ? -11.031 10.016 15.210 1.00 93.62 206 GLU A O 1
ATOM 1588 N N . TRP A 1 207 ? -11.319 8.007 16.166 1.00 95.00 207 TRP A N 1
ATOM 1589 C CA . TRP A 1 207 ? -10.114 7.399 15.589 1.00 95.00 207 TRP A CA 1
ATOM 1590 C C . TRP A 1 207 ? -10.343 6.862 14.176 1.00 95.00 207 TRP A C 1
ATOM 1592 O O . TRP A 1 207 ? -9.427 6.824 13.353 1.00 95.00 207 TRP A O 1
ATOM 1602 N N . THR A 1 208 ? -11.568 6.403 13.916 1.00 93.56 208 THR A N 1
ATOM 1603 C CA . THR A 1 208 ? -11.942 5.659 12.710 1.00 93.56 208 THR A CA 1
ATOM 1604 C C . THR A 1 208 ? -12.166 6.591 11.518 1.00 93.56 208 THR A C 1
ATOM 1606 O O . THR A 1 208 ? -12.723 7.688 11.658 1.00 93.56 208 THR A O 1
ATOM 1609 N N . GLN A 1 209 ? -11.755 6.146 10.332 1.00 93.00 209 GLN A N 1
ATOM 1610 C CA . GLN A 1 209 ? -12.188 6.743 9.074 1.00 93.00 209 GLN A CA 1
ATOM 1611 C C . GLN A 1 209 ? -13.663 6.407 8.818 1.00 93.00 209 GLN A C 1
ATOM 1613 O O . GLN A 1 209 ? -14.083 5.262 8.968 1.00 93.00 209 GLN A O 1
ATOM 1618 N N . THR A 1 210 ? -14.443 7.408 8.423 1.00 91.62 210 THR A N 1
ATOM 1619 C CA . THR A 1 210 ? -15.882 7.312 8.111 1.00 91.62 210 THR A CA 1
ATOM 1620 C C . THR A 1 210 ? -16.125 7.814 6.691 1.00 91.62 210 THR A C 1
ATOM 1622 O O . THR A 1 210 ? -15.226 8.404 6.096 1.00 91.62 210 THR A O 1
ATOM 1625 N N . ALA A 1 211 ? -17.328 7.673 6.130 1.00 88.00 211 ALA A N 1
ATOM 1626 C CA . ALA A 1 211 ? -17.634 8.249 4.813 1.00 88.00 211 ALA A CA 1
ATOM 1627 C C . ALA A 1 211 ? -17.463 9.781 4.759 1.00 88.00 211 ALA A C 1
ATOM 1629 O O . ALA A 1 211 ? -17.256 10.354 3.690 1.00 88.00 211 ALA A O 1
ATOM 1630 N N . THR A 1 212 ? -17.551 10.465 5.904 1.00 86.12 212 THR A N 1
ATOM 1631 C CA . THR A 1 212 ? -17.455 11.930 5.997 1.00 86.12 212 THR A CA 1
ATOM 1632 C C . THR A 1 212 ? -16.083 12.432 6.444 1.00 86.12 212 THR A C 1
ATOM 1634 O O . THR A 1 212 ? -15.764 13.600 6.199 1.00 86.12 212 THR A O 1
ATOM 1637 N N . ARG A 1 213 ? -15.262 11.564 7.049 1.00 89.38 213 ARG A N 1
ATOM 1638 C CA . ARG A 1 213 ? -13.913 11.867 7.535 1.00 89.38 213 ARG A CA 1
ATOM 1639 C C . ARG A 1 213 ? -12.945 10.763 7.115 1.00 89.38 213 ARG A C 1
ATOM 1641 O O . ARG A 1 213 ? -12.800 9.756 7.805 1.00 89.38 213 ARG A O 1
ATOM 1648 N N . GLN A 1 214 ? -12.249 10.999 6.012 1.00 88.62 214 GLN A N 1
ATOM 1649 C CA . GLN A 1 214 ? -11.213 10.112 5.488 1.00 88.62 214 GLN A CA 1
ATOM 1650 C C . GLN A 1 214 ? -9.885 10.853 5.355 1.00 88.62 214 GLN A C 1
ATOM 1652 O O . GLN A 1 214 ? -9.849 12.069 5.144 1.00 88.62 214 GLN A O 1
ATOM 1657 N N . VAL A 1 215 ? -8.798 10.099 5.430 1.00 89.75 215 VAL A N 1
ATOM 1658 C CA . VAL A 1 215 ? -7.466 10.535 5.031 1.00 89.75 215 VAL A CA 1
ATOM 1659 C C . VAL A 1 215 ? -7.430 10.532 3.508 1.00 89.75 215 VAL A C 1
ATOM 1661 O O . VAL A 1 215 ? -7.439 9.477 2.887 1.00 89.75 215 VAL A O 1
ATOM 1664 N N . ASN A 1 216 ? -7.406 11.718 2.910 1.00 85.94 216 ASN A N 1
ATOM 1665 C CA . ASN A 1 216 ? -7.203 11.892 1.475 1.00 85.94 216 ASN A CA 1
ATOM 1666 C C . ASN A 1 216 ? -5.776 12.402 1.263 1.00 85.94 216 ASN A C 1
ATOM 1668 O O . ASN A 1 216 ? -5.329 13.290 1.990 1.00 85.94 216 ASN A O 1
ATOM 1672 N N . PHE A 1 217 ? -5.055 11.827 0.302 1.00 84.56 217 PHE A N 1
ATOM 1673 C CA . PHE A 1 217 ? -3.680 12.238 -0.011 1.00 84.56 217 PHE A CA 1
ATOM 1674 C C . PHE A 1 217 ? -3.638 13.497 -0.879 1.00 84.56 217 PHE A C 1
ATOM 1676 O O . PHE A 1 217 ? -2.636 14.206 -0.917 1.00 84.56 217 PHE A O 1
ATOM 1683 N N . LEU A 1 218 ? -4.760 13.806 -1.525 1.00 80.62 218 LEU A N 1
ATOM 1684 C CA . LEU A 1 218 ? -5.004 15.069 -2.205 1.00 80.62 218 LEU A CA 1
ATOM 1685 C C . LEU A 1 218 ? -5.800 16.020 -1.298 1.00 80.62 218 LEU A C 1
ATOM 1687 O O . LEU A 1 218 ? -6.239 15.669 -0.201 1.00 80.62 218 LEU A O 1
ATOM 1691 N N . ALA A 1 219 ? -6.011 17.249 -1.770 1.00 78.00 219 ALA A N 1
ATOM 1692 C CA . ALA A 1 219 ? -6.935 18.177 -1.125 1.00 78.00 219 ALA A CA 1
ATOM 1693 C C . ALA A 1 219 ? -8.376 17.629 -1.121 1.00 78.00 219 ALA A C 1
ATOM 1695 O O . ALA A 1 219 ? -8.693 16.664 -1.813 1.00 78.00 219 ALA A O 1
ATOM 1696 N N . ASP A 1 220 ? -9.277 18.276 -0.378 1.00 76.94 220 ASP A N 1
ATOM 1697 C CA . ASP A 1 220 ? -10.699 17.924 -0.401 1.00 76.94 220 ASP A CA 1
ATOM 1698 C C . ASP A 1 220 ? -11.303 18.136 -1.801 1.00 76.94 220 ASP A C 1
ATOM 1700 O O . ASP A 1 220 ? -11.674 19.249 -2.192 1.00 76.94 220 ASP A O 1
ATOM 1704 N N . LEU A 1 221 ? -11.401 17.038 -2.551 1.00 76.88 221 LEU A N 1
ATOM 1705 C CA . LEU A 1 221 ? -11.858 17.027 -3.934 1.00 76.88 221 LEU A CA 1
ATOM 1706 C C . LEU A 1 221 ? -13.371 17.222 -4.069 1.00 76.88 221 LEU A C 1
ATOM 1708 O O . LEU A 1 221 ? -13.819 17.563 -5.162 1.00 76.88 221 LEU A O 1
ATOM 1712 N N . ARG A 1 222 ? -14.160 17.104 -2.987 1.00 76.69 222 ARG A N 1
ATOM 1713 C CA . ARG A 1 222 ? -15.635 17.263 -3.006 1.00 76.69 222 ARG A CA 1
ATOM 1714 C C . ARG A 1 222 ? -16.095 18.604 -3.560 1.00 76.69 222 ARG A C 1
ATOM 1716 O O . ARG A 1 222 ? -17.188 18.718 -4.102 1.00 76.69 222 ARG A O 1
ATOM 1723 N N . LYS A 1 223 ? -15.260 19.635 -3.414 1.00 75.38 223 LYS A N 1
ATOM 1724 C CA . LYS A 1 223 ? -15.533 20.986 -3.927 1.00 75.38 223 LYS A CA 1
ATOM 1725 C C . LYS A 1 223 ? -15.435 21.075 -5.451 1.00 75.38 223 LYS A C 1
ATOM 1727 O O . LYS A 1 223 ? -15.950 22.021 -6.039 1.00 75.38 223 LYS A O 1
ATOM 1732 N N . HIS A 1 224 ? -14.747 20.125 -6.076 1.00 73.69 224 HIS A N 1
ATOM 1733 C CA . HIS A 1 224 ? -14.389 20.157 -7.492 1.00 73.69 224 HIS A CA 1
ATOM 1734 C C . HIS A 1 224 ? -14.981 18.986 -8.280 1.00 73.69 224 HIS A C 1
ATOM 1736 O O . HIS A 1 224 ? -15.270 19.139 -9.466 1.00 73.69 224 HIS A O 1
ATOM 1742 N N . PHE A 1 225 ? -15.181 17.842 -7.628 1.00 75.56 225 PHE A N 1
ATOM 1743 C CA . PHE A 1 225 ? -15.596 16.590 -8.245 1.00 75.56 225 PHE A CA 1
ATOM 1744 C C . PHE A 1 225 ? -16.711 15.935 -7.419 1.00 75.56 225 PHE A C 1
ATOM 1746 O O . PHE A 1 225 ? -16.687 16.031 -6.188 1.00 75.56 225 PHE A O 1
ATOM 1753 N N . PRO A 1 226 ? -17.668 15.231 -8.051 1.00 78.06 226 PRO A N 1
ATOM 1754 C CA . PRO A 1 226 ? -18.525 14.310 -7.324 1.00 78.06 226 PRO A CA 1
ATOM 1755 C C . PRO A 1 226 ? -17.649 13.226 -6.713 1.00 78.06 226 PRO A C 1
ATOM 1757 O O . PRO A 1 226 ? -16.900 12.546 -7.418 1.00 78.06 226 PRO A O 1
ATOM 1760 N N . THR A 1 227 ? -17.749 13.071 -5.399 1.00 80.06 227 THR A N 1
ATOM 1761 C CA . THR A 1 227 ? -17.036 12.008 -4.705 1.00 80.06 227 THR A CA 1
ATOM 1762 C C . THR A 1 227 ? -17.991 11.118 -3.935 1.00 80.06 227 THR A C 1
ATOM 1764 O O . THR A 1 227 ? -18.882 11.623 -3.249 1.00 80.06 227 THR A O 1
ATOM 1767 N N . HIS A 1 228 ? -17.752 9.814 -3.970 1.00 83.94 228 HIS A N 1
ATOM 1768 C CA . HIS A 1 228 ? -18.484 8.831 -3.186 1.00 83.94 228 HIS A CA 1
ATOM 1769 C C . HIS A 1 228 ? -17.489 7.962 -2.413 1.00 83.94 228 HIS A C 1
ATOM 1771 O O . HIS A 1 228 ? -16.606 7.361 -3.015 1.00 83.94 228 HIS A O 1
ATOM 1777 N N . ASN A 1 229 ? -17.581 7.954 -1.077 1.00 82.81 229 ASN A N 1
ATOM 1778 C CA . ASN A 1 229 ? -16.676 7.210 -0.185 1.00 82.81 229 ASN A CA 1
ATOM 1779 C C . ASN A 1 229 ? -15.172 7.435 -0.461 1.00 82.81 229 ASN A C 1
ATOM 1781 O O . ASN A 1 229 ? -14.369 6.521 -0.293 1.00 82.81 229 ASN A O 1
ATOM 1785 N N . GLY A 1 230 ? -14.795 8.646 -0.885 1.00 77.69 230 GLY A N 1
ATOM 1786 C CA . GLY A 1 230 ? -13.408 9.009 -1.210 1.00 77.69 230 GLY A CA 1
ATOM 1787 C C . GLY A 1 230 ? -13.022 8.852 -2.680 1.00 77.69 230 GLY A C 1
ATOM 1788 O O . GLY A 1 230 ? -11.993 9.377 -3.090 1.00 77.69 230 GLY A O 1
ATOM 1789 N N . TYR A 1 231 ? -13.858 8.207 -3.495 1.00 78.88 231 TYR A N 1
ATOM 1790 C CA . TYR A 1 231 ? -13.626 8.044 -4.930 1.00 78.88 231 TYR A CA 1
ATOM 1791 C C . TYR A 1 231 ? -14.169 9.236 -5.690 1.00 78.88 231 TYR A C 1
ATOM 1793 O O . TYR A 1 231 ? -15.318 9.613 -5.478 1.00 78.88 231 TYR A O 1
ATOM 1801 N N . VAL A 1 232 ? -13.393 9.770 -6.631 1.00 78.75 232 VAL A N 1
ATOM 1802 C CA . VAL A 1 232 ? -13.934 10.628 -7.691 1.00 78.75 232 VAL A CA 1
ATOM 1803 C C . VAL A 1 232 ? -14.754 9.750 -8.633 1.00 78.75 232 VAL A C 1
ATOM 1805 O O . VAL A 1 232 ? -14.207 8.872 -9.296 1.00 78.75 232 VAL A O 1
ATOM 1808 N N . VAL A 1 233 ? -16.067 9.978 -8.687 1.00 76.12 233 VAL A N 1
ATOM 1809 C CA . VAL A 1 233 ? -16.982 9.212 -9.542 1.00 76.12 233 VAL A CA 1
ATOM 1810 C C . VAL A 1 233 ? -17.418 10.097 -10.699 1.00 76.12 233 VAL A C 1
ATOM 1812 O O . VAL A 1 233 ? -18.139 11.075 -10.509 1.00 76.12 233 VAL A O 1
ATOM 1815 N N . LEU A 1 234 ? -16.965 9.749 -11.902 1.00 72.62 234 LEU A N 1
ATOM 1816 C CA . LEU A 1 234 ? -17.333 10.436 -13.136 1.00 72.62 234 LEU A CA 1
ATOM 1817 C C . LEU A 1 234 ? -18.405 9.616 -13.864 1.00 72.62 234 LEU A C 1
ATOM 1819 O O . LEU A 1 234 ? -18.132 8.560 -14.423 1.00 72.62 234 LEU A O 1
ATOM 1823 N N . THR A 1 235 ? -19.636 10.109 -13.847 1.00 66.06 235 THR A N 1
ATOM 1824 C CA . THR A 1 235 ? -20.819 9.551 -14.524 1.00 66.06 235 THR A CA 1
ATOM 1825 C C . THR A 1 235 ? -21.051 10.158 -15.912 1.00 66.06 235 THR A C 1
ATOM 1827 O O . THR A 1 235 ? -21.887 9.670 -16.674 1.00 66.06 235 THR A O 1
ATOM 1830 N N . GLY A 1 236 ? -20.338 11.241 -16.248 1.00 62.91 236 GLY A N 1
ATOM 1831 C CA . GLY A 1 236 ? -20.466 11.966 -17.515 1.00 62.91 236 GLY A CA 1
ATOM 1832 C C . GLY A 1 236 ? -21.716 12.849 -17.607 1.00 62.91 236 GLY A C 1
ATOM 1833 O O . GLY A 1 236 ? -22.012 13.382 -18.678 1.00 62.91 236 GLY A O 1
ATOM 1834 N N . ARG A 1 237 ? -22.469 12.995 -16.509 1.00 60.03 237 ARG A N 1
ATOM 1835 C CA . ARG A 1 237 ? -23.719 13.776 -16.410 1.00 60.03 237 ARG A CA 1
ATOM 1836 C C . ARG A 1 237 ? -23.647 14.889 -15.366 1.00 60.03 237 ARG A C 1
ATOM 1838 O O . ARG A 1 237 ? -24.666 15.463 -14.992 1.00 60.03 237 ARG A O 1
ATOM 1845 N N . GLU A 1 238 ? -22.457 15.182 -14.867 1.00 65.81 238 GLU A N 1
ATOM 1846 C CA . GLU A 1 238 ? -22.252 16.150 -13.801 1.00 65.81 238 GLU A CA 1
ATOM 1847 C C . GLU A 1 238 ? -22.564 17.585 -14.274 1.00 65.81 238 GLU A C 1
ATOM 1849 O O . GLU A 1 238 ? -22.011 18.033 -15.281 1.00 65.81 238 GLU A O 1
ATOM 1854 N N . PRO A 1 239 ? -23.378 18.363 -13.536 1.00 54.78 239 PRO A N 1
ATOM 1855 C CA . PRO A 1 239 ? -23.770 19.714 -13.949 1.00 54.78 239 PRO A CA 1
ATOM 1856 C C . PRO A 1 239 ? -22.629 20.746 -13.879 1.00 54.78 239 PRO A C 1
ATOM 1858 O O . PRO A 1 239 ? -22.663 21.751 -14.587 1.00 54.78 239 PRO A O 1
ATOM 1861 N N . SER A 1 240 ? -21.610 20.514 -13.044 1.00 60.25 240 SER A N 1
ATOM 1862 C CA . SER A 1 240 ? -20.450 21.403 -12.847 1.00 60.25 240 SER A CA 1
ATOM 1863 C C . SER A 1 240 ? -19.163 20.899 -13.508 1.00 60.25 240 SER A C 1
ATOM 1865 O O . SER A 1 240 ? -18.149 21.610 -13.514 1.00 60.25 240 SER A O 1
ATOM 1867 N N . PHE A 1 241 ? -19.191 19.698 -14.088 1.00 60.44 241 PHE A N 1
ATOM 1868 C CA . PHE A 1 241 ? -18.009 19.079 -14.660 1.00 60.44 241 PHE A CA 1
ATOM 1869 C C . PHE A 1 241 ? -17.865 19.427 -16.143 1.00 60.44 241 PHE A C 1
ATOM 1871 O O . PHE A 1 241 ? -18.853 19.463 -16.880 1.00 60.44 241 PHE A O 1
ATOM 1878 N N . PRO A 1 242 ? -16.645 19.706 -16.620 1.00 66.44 242 PRO A N 1
ATOM 1879 C CA . PRO A 1 242 ? -16.423 19.923 -18.039 1.00 66.44 242 PRO A CA 1
ATOM 1880 C C . PRO A 1 242 ? -16.804 18.675 -18.846 1.00 66.44 242 PRO A C 1
ATOM 1882 O O . PRO A 1 242 ? -16.411 17.568 -18.484 1.00 66.44 242 PRO A O 1
ATOM 1885 N N . LYS A 1 243 ? -17.518 18.839 -19.967 1.00 67.50 243 LYS A N 1
ATOM 1886 C CA . LYS A 1 243 ? -17.765 17.724 -20.897 1.00 67.50 243 LYS A CA 1
ATOM 1887 C C . LYS A 1 243 ? -16.430 17.136 -21.359 1.00 67.50 243 LYS A C 1
ATOM 1889 O O . LYS A 1 243 ? -15.544 17.912 -21.726 1.00 67.50 243 LYS A O 1
ATOM 1894 N N . VAL A 1 244 ? -16.305 15.807 -21.370 1.00 66.19 244 VAL A N 1
ATOM 1895 C CA . VAL A 1 244 ? -15.131 15.097 -21.912 1.00 66.19 244 VAL A CA 1
ATOM 1896 C C . VAL A 1 244 ? -14.811 15.635 -23.313 1.00 66.19 244 VAL A C 1
ATOM 1898 O O . VAL A 1 244 ? -15.714 15.758 -24.141 1.00 66.19 244 VAL A O 1
ATOM 1901 N N . GLY A 1 245 ? -13.553 16.018 -23.552 1.00 67.12 245 GLY A N 1
ATOM 1902 C CA . GLY A 1 245 ? -13.094 16.617 -24.815 1.00 67.12 245 GLY A CA 1
ATOM 1903 C C . GLY A 1 245 ? -13.413 18.109 -25.005 1.00 67.12 245 GLY A C 1
ATOM 1904 O O . GLY A 1 245 ? -13.201 18.652 -26.085 1.00 67.12 245 GLY A O 1
ATOM 1905 N N . SER A 1 246 ? -13.948 18.798 -23.992 1.00 73.38 246 SER A N 1
ATOM 1906 C CA . SER A 1 246 ? -14.027 20.266 -24.001 1.00 73.38 246 SER A CA 1
ATOM 1907 C C . SER A 1 246 ? -12.692 20.893 -23.594 1.00 73.38 246 SER A C 1
ATOM 1909 O O . SER A 1 246 ? -11.988 20.354 -22.747 1.00 73.38 246 SER A O 1
ATOM 1911 N N . ALA A 1 247 ? -12.398 22.113 -24.053 1.00 76.38 247 ALA A N 1
ATOM 1912 C CA . ALA A 1 247 ? -11.187 22.836 -23.640 1.00 76.38 247 ALA A CA 1
ATOM 1913 C C . ALA A 1 247 ? -11.046 22.981 -22.107 1.00 76.38 247 ALA A C 1
ATOM 1915 O O . ALA A 1 247 ? -9.942 23.026 -21.569 1.00 76.38 247 ALA A O 1
ATOM 1916 N N . LYS A 1 248 ? -12.170 23.042 -21.377 1.00 70.62 248 LYS A N 1
ATOM 1917 C CA . LYS A 1 248 ? -12.181 23.074 -19.907 1.00 70.62 248 LYS A CA 1
ATOM 1918 C C . LYS A 1 248 ? -11.842 21.700 -19.302 1.00 70.62 248 LYS A C 1
ATOM 1920 O O . LYS A 1 248 ? -11.197 21.667 -18.259 1.00 70.62 248 LYS A O 1
ATOM 1925 N N . TYR A 1 249 ? -12.239 20.599 -19.946 1.00 71.00 249 TYR A N 1
ATOM 1926 C CA . TYR A 1 249 ? -11.844 19.234 -19.579 1.00 71.00 249 TYR A CA 1
ATOM 1927 C C . TYR A 1 249 ? -10.355 19.019 -19.837 1.00 71.00 249 TYR A C 1
ATOM 1929 O O . TYR A 1 249 ? -9.638 18.632 -18.921 1.00 71.00 249 TYR A O 1
ATOM 1937 N N . ASP A 1 250 ? -9.873 19.388 -21.024 1.00 70.75 250 ASP A N 1
ATOM 1938 C CA . ASP A 1 250 ? -8.464 19.250 -21.407 1.00 70.75 250 ASP A CA 1
ATOM 1939 C C . ASP A 1 250 ? -7.550 20.133 -20.553 1.00 70.75 250 ASP A C 1
ATOM 1941 O O . ASP A 1 250 ? -6.429 19.758 -20.241 1.00 70.75 250 ASP A O 1
ATOM 1945 N N . ARG A 1 251 ? -8.025 21.296 -20.092 1.00 70.44 251 ARG A N 1
ATOM 1946 C CA . ARG A 1 251 ? -7.294 22.110 -19.107 1.00 70.44 251 ARG A CA 1
ATOM 1947 C C . ARG A 1 251 ? -7.288 21.470 -17.713 1.00 70.44 251 ARG A C 1
ATOM 1949 O O . ARG A 1 251 ? -6.353 21.691 -16.938 1.00 70.44 251 ARG A O 1
ATOM 1956 N N . LEU A 1 252 ? -8.342 20.745 -17.335 1.00 66.44 252 LEU A N 1
ATOM 1957 C CA . LEU A 1 252 ? -8.459 20.114 -16.016 1.00 66.44 252 LEU A CA 1
ATOM 1958 C C . LEU A 1 252 ? -7.627 18.828 -15.932 1.00 66.44 252 LEU A C 1
ATOM 1960 O O . LEU A 1 252 ? -6.916 18.653 -14.948 1.00 66.44 252 LEU A O 1
ATOM 1964 N N . PHE A 1 253 ? -7.659 18.015 -16.987 1.00 66.44 253 PHE A N 1
ATOM 1965 C CA . PHE A 1 253 ? -6.939 16.745 -17.144 1.00 66.44 253 PHE A CA 1
ATOM 1966 C C . PHE A 1 253 ? -5.839 16.829 -18.197 1.00 66.44 253 PHE A C 1
ATOM 1968 O O . PHE A 1 253 ? -5.545 15.858 -18.893 1.00 66.44 253 PHE A O 1
ATOM 1975 N N . GLY A 1 254 ? -5.250 18.014 -18.347 1.00 65.75 254 GLY A N 1
ATOM 1976 C CA . GLY A 1 254 ? -4.140 18.208 -19.266 1.00 65.75 254 GLY A CA 1
ATOM 1977 C C . GLY A 1 254 ? -3.044 17.207 -18.946 1.00 65.75 254 GLY A C 1
ATOM 1978 O O . GLY A 1 254 ? -2.809 16.905 -17.774 1.00 65.75 254 GLY A O 1
ATOM 1979 N N . LYS A 1 255 ? -2.384 16.699 -19.988 1.00 66.06 255 LYS A N 1
ATOM 1980 C CA . LYS A 1 255 ? -1.335 15.679 -19.876 1.00 66.06 255 LYS A CA 1
ATOM 1981 C C . LYS A 1 255 ? -0.340 15.999 -18.752 1.00 66.06 255 LYS A C 1
ATOM 1983 O O . LYS A 1 255 ? -0.022 15.119 -17.970 1.00 66.06 255 LYS A O 1
ATOM 1988 N N . GLU A 1 256 ? 0.045 17.266 -18.615 1.00 69.62 256 GLU A N 1
ATOM 1989 C CA . GLU A 1 256 ? 0.947 17.784 -17.576 1.00 69.62 256 GLU A CA 1
ATOM 1990 C C . GLU A 1 256 ? 0.444 17.571 -16.138 1.00 69.62 256 GLU A C 1
ATOM 1992 O O . GLU A 1 256 ? 1.232 17.269 -15.253 1.00 69.62 256 GLU A O 1
ATOM 1997 N N . LYS A 1 257 ? -0.865 17.691 -15.877 1.00 71.31 257 LYS A N 1
ATOM 1998 C CA . LYS A 1 257 ? -1.432 17.522 -14.527 1.00 71.31 257 LYS A CA 1
ATOM 1999 C C . LYS A 1 257 ? -1.541 16.062 -14.122 1.00 71.31 257 LYS A C 1
ATOM 2001 O O . LYS A 1 257 ? -1.246 15.722 -12.983 1.00 71.31 257 LYS A O 1
ATOM 2006 N N . CYS A 1 258 ? -1.991 15.212 -15.043 1.00 72.81 258 CYS A N 1
ATOM 2007 C CA . CYS A 1 258 ? -2.006 13.770 -14.811 1.00 72.81 258 CYS A CA 1
ATOM 2008 C C . CYS A 1 258 ? -0.581 13.247 -14.622 1.00 72.81 258 CYS A C 1
ATOM 2010 O O . CYS A 1 258 ? -0.356 12.421 -13.746 1.00 72.81 258 CYS A O 1
ATOM 2012 N N . GLN A 1 259 ? 0.362 13.792 -15.393 1.00 73.50 259 GLN A N 1
ATOM 2013 C CA . GLN A 1 259 ? 1.774 13.481 -15.266 1.00 73.50 259 GLN A CA 1
ATOM 2014 C C . GLN A 1 259 ? 2.330 13.898 -13.903 1.00 73.50 259 GLN A C 1
ATOM 2016 O O . GLN A 1 259 ? 2.845 13.057 -13.186 1.00 73.50 259 GLN A O 1
ATOM 2021 N N . PHE A 1 260 ? 2.091 15.143 -13.486 1.00 80.19 260 PHE A N 1
ATOM 2022 C CA . PHE A 1 260 ? 2.518 15.645 -12.179 1.00 80.19 260 PHE A CA 1
ATOM 2023 C C . PHE A 1 260 ? 2.066 14.755 -11.011 1.00 80.19 260 PHE A C 1
ATOM 2025 O O . PHE A 1 260 ? 2.820 14.541 -10.064 1.00 80.19 260 PHE A O 1
ATOM 2032 N N . ILE A 1 261 ? 0.832 14.241 -11.060 1.00 79.69 261 ILE A N 1
ATOM 2033 C CA . ILE A 1 261 ? 0.298 13.357 -10.016 1.00 79.69 261 ILE A CA 1
ATOM 2034 C C . ILE A 1 261 ? 1.030 12.006 -10.001 1.00 79.69 261 ILE A C 1
ATOM 2036 O O . ILE A 1 261 ? 1.323 11.503 -8.919 1.00 79.69 261 ILE A O 1
ATOM 2040 N N . LEU A 1 262 ? 1.318 11.431 -11.174 1.00 78.69 262 LEU A N 1
ATOM 2041 C CA . LEU A 1 262 ? 2.078 10.181 -11.284 1.00 78.69 262 LEU A CA 1
ATOM 2042 C C . LEU A 1 262 ? 3.524 10.371 -10.808 1.00 78.69 262 LEU A C 1
ATOM 2044 O O . LEU A 1 262 ? 3.964 9.624 -9.934 1.00 78.69 262 LEU A O 1
ATOM 2048 N N . ASP A 1 263 ? 4.198 11.427 -11.274 1.00 77.94 263 ASP A N 1
ATOM 2049 C CA . ASP A 1 263 ? 5.565 11.769 -10.866 1.00 77.94 263 ASP A CA 1
ATOM 2050 C C . ASP A 1 263 ? 5.659 11.917 -9.343 1.00 77.94 263 ASP A C 1
ATOM 2052 O O . ASP A 1 263 ? 6.522 11.320 -8.700 1.00 77.94 263 ASP A O 1
ATOM 2056 N N . SER A 1 264 ? 4.708 12.653 -8.755 1.00 83.56 264 SER A N 1
ATOM 2057 C CA . SER A 1 264 ? 4.648 12.885 -7.309 1.00 83.56 264 SER A CA 1
ATOM 2058 C C . SER A 1 264 ? 4.522 11.587 -6.510 1.00 83.56 264 SER A C 1
ATOM 2060 O O . SER A 1 264 ? 5.051 11.502 -5.403 1.00 83.56 264 SER A O 1
ATOM 2062 N N . ASP A 1 265 ? 3.817 10.578 -7.030 1.00 84.06 265 ASP A N 1
ATOM 2063 C CA . ASP A 1 265 ? 3.634 9.305 -6.330 1.00 84.06 265 ASP A CA 1
ATOM 2064 C C . ASP A 1 265 ? 4.918 8.458 -6.334 1.00 84.06 265 ASP A C 1
ATOM 2066 O O . ASP A 1 265 ? 5.357 7.959 -5.286 1.00 84.06 265 ASP A O 1
ATOM 2070 N N . TYR A 1 266 ? 5.575 8.355 -7.494 1.00 84.69 266 TYR A N 1
ATOM 2071 C CA . TYR A 1 266 ? 6.862 7.669 -7.611 1.00 84.69 266 TYR A CA 1
ATOM 2072 C C . TYR A 1 266 ? 7.952 8.372 -6.788 1.00 84.69 266 TYR A C 1
ATOM 2074 O O . TYR A 1 266 ? 8.680 7.708 -6.039 1.00 84.69 266 TYR A O 1
ATOM 2082 N N . GLU A 1 267 ? 8.025 9.705 -6.852 1.00 84.38 267 GLU A N 1
ATOM 2083 C CA . GLU A 1 267 ? 8.971 10.511 -6.076 1.00 84.38 267 GLU A CA 1
ATOM 2084 C C . GLU A 1 267 ? 8.735 10.358 -4.566 1.00 84.38 267 GLU A C 1
ATOM 2086 O O . GLU A 1 267 ? 9.667 10.049 -3.817 1.00 84.38 267 GLU A O 1
ATOM 2091 N N . ALA A 1 268 ? 7.486 10.485 -4.101 1.00 87.06 268 ALA A N 1
ATOM 2092 C CA . ALA A 1 268 ? 7.146 10.320 -2.688 1.00 87.06 268 ALA A CA 1
ATOM 2093 C C . ALA A 1 268 ? 7.540 8.933 -2.163 1.00 87.06 268 ALA A C 1
ATOM 2095 O O . ALA A 1 268 ? 8.074 8.811 -1.054 1.00 87.06 268 ALA A O 1
ATOM 2096 N N . THR A 1 269 ? 7.313 7.883 -2.956 1.00 88.94 269 THR A N 1
ATOM 2097 C CA . THR A 1 269 ? 7.679 6.512 -2.583 1.00 88.94 269 THR A CA 1
ATOM 2098 C C . THR A 1 269 ? 9.197 6.362 -2.459 1.00 88.94 269 THR A C 1
ATOM 2100 O O . THR A 1 269 ? 9.697 5.806 -1.473 1.00 88.94 269 THR A O 1
ATOM 2103 N N . TYR A 1 270 ? 9.945 6.890 -3.427 1.00 86.06 270 TYR A N 1
ATOM 2104 C CA . TYR A 1 270 ? 11.403 6.864 -3.414 1.00 86.06 270 TYR A CA 1
ATOM 2105 C C . TYR A 1 270 ? 11.991 7.616 -2.216 1.00 86.06 270 TYR A C 1
ATOM 2107 O O . TYR A 1 270 ? 12.775 7.055 -1.443 1.00 86.06 270 TYR A O 1
ATOM 2115 N N . LEU A 1 271 ? 11.569 8.863 -2.006 1.00 86.69 271 LEU A N 1
ATOM 2116 C CA . LEU A 1 271 ? 12.052 9.682 -0.899 1.00 86.69 271 LEU A CA 1
ATOM 2117 C C . LEU A 1 271 ? 11.668 9.083 0.459 1.00 86.69 271 LEU A C 1
ATOM 2119 O O . LEU A 1 271 ? 12.453 9.147 1.405 1.00 86.69 271 LEU A O 1
ATOM 2123 N N . SER A 1 272 ? 10.512 8.417 0.554 1.00 89.75 272 SER A N 1
ATOM 2124 C CA . SER A 1 272 ? 10.122 7.668 1.754 1.00 89.75 272 SER A CA 1
ATOM 2125 C C . SER A 1 272 ? 11.104 6.529 2.042 1.00 89.75 272 SER A C 1
ATOM 2127 O O . SER A 1 272 ? 11.506 6.326 3.193 1.00 89.75 272 SER A O 1
ATOM 2129 N N . ALA A 1 273 ? 11.554 5.807 1.011 1.00 88.75 273 ALA A N 1
ATOM 2130 C CA . ALA A 1 273 ? 12.591 4.791 1.163 1.00 88.75 273 ALA A CA 1
ATOM 2131 C C . ALA A 1 273 ? 13.919 5.396 1.639 1.00 88.75 273 ALA A C 1
ATOM 2133 O O . ALA A 1 273 ? 14.556 4.824 2.533 1.00 88.75 273 ALA A O 1
ATOM 2134 N N . ILE A 1 274 ? 14.295 6.574 1.124 1.00 85.56 274 ILE A N 1
ATOM 2135 C CA . ILE A 1 274 ? 15.495 7.292 1.568 1.00 85.56 274 ILE A CA 1
ATOM 2136 C C . ILE A 1 274 ? 15.389 7.694 3.039 1.00 85.56 274 ILE A C 1
ATOM 2138 O O . ILE A 1 274 ? 16.215 7.262 3.846 1.00 85.56 274 ILE A O 1
ATOM 2142 N N . LYS A 1 275 ? 14.345 8.450 3.401 1.00 86.88 275 LYS A N 1
ATOM 2143 C CA . LYS A 1 275 ? 14.078 8.931 4.765 1.00 86.88 275 LYS A CA 1
ATOM 2144 C C . LYS A 1 275 ? 14.130 7.803 5.791 1.00 86.88 275 LYS A C 1
ATOM 2146 O O . LYS A 1 275 ? 14.728 7.940 6.858 1.00 86.88 275 LYS A O 1
ATOM 2151 N N . HIS A 1 276 ? 13.541 6.656 5.458 1.00 87.75 276 HIS A N 1
ATOM 2152 C CA . HIS A 1 276 ? 13.503 5.495 6.343 1.00 87.75 276 HIS A CA 1
ATOM 2153 C C . HIS A 1 276 ? 14.730 4.578 6.235 1.00 87.75 276 HIS A C 1
ATOM 2155 O O . HIS A 1 276 ? 14.717 3.480 6.797 1.00 87.75 276 HIS A O 1
ATOM 2161 N N . LYS A 1 277 ? 15.800 5.016 5.558 1.00 87.56 277 LYS A N 1
ATOM 2162 C CA . LYS A 1 277 ? 17.077 4.297 5.427 1.00 87.56 277 LYS A CA 1
ATOM 2163 C C . LYS A 1 277 ? 16.916 2.896 4.830 1.00 87.56 277 LYS A C 1
ATOM 2165 O O . LYS A 1 277 ? 17.621 1.959 5.209 1.00 87.56 277 LYS A O 1
ATOM 2170 N N . ARG A 1 278 ? 15.944 2.723 3.930 1.00 89.12 278 ARG A N 1
ATOM 2171 C CA . ARG A 1 278 ? 15.662 1.438 3.280 1.00 89.12 278 ARG A CA 1
ATOM 2172 C C . ARG A 1 278 ? 16.614 1.226 2.115 1.00 89.12 278 ARG A C 1
ATOM 2174 O O . ARG A 1 278 ? 17.095 2.192 1.535 1.00 89.12 278 ARG A O 1
ATOM 2181 N N . LYS A 1 279 ? 16.896 -0.044 1.824 1.00 87.69 279 LYS A N 1
ATOM 2182 C CA . LYS A 1 279 ? 17.831 -0.482 0.774 1.00 87.69 279 LYS A CA 1
ATOM 2183 C C . LYS A 1 279 ? 17.129 -1.074 -0.443 1.00 87.69 279 LYS A C 1
ATOM 2185 O O . LYS A 1 279 ? 17.739 -1.197 -1.499 1.00 87.69 279 LYS A O 1
ATOM 2190 N N . HIS A 1 280 ? 15.865 -1.456 -0.283 1.00 90.06 280 HIS A N 1
ATOM 2191 C CA . HIS A 1 280 ? 15.074 -2.090 -1.325 1.00 90.06 280 HIS A CA 1
ATOM 2192 C C . HIS A 1 280 ? 13.756 -1.344 -1.492 1.00 90.06 280 HIS A C 1
ATOM 2194 O O . HIS A 1 280 ? 13.036 -1.107 -0.519 1.00 90.06 280 HIS A O 1
ATOM 2200 N N . LEU A 1 281 ? 13.476 -0.968 -2.732 1.00 91.12 281 LEU A N 1
ATOM 2201 C CA . LEU A 1 281 ? 12.233 -0.360 -3.171 1.00 91.12 281 LEU A CA 1
ATOM 2202 C C . LEU A 1 281 ? 11.555 -1.280 -4.192 1.00 91.12 281 LEU A C 1
ATOM 2204 O O . LEU A 1 281 ? 12.198 -1.745 -5.132 1.00 91.12 281 LEU A O 1
ATOM 2208 N N . VAL A 1 282 ? 10.263 -1.533 -4.007 1.00 91.38 282 VAL A N 1
ATOM 2209 C CA . VAL A 1 282 ? 9.414 -2.291 -4.925 1.00 91.38 282 VAL A CA 1
ATOM 2210 C C . VAL A 1 282 ? 8.311 -1.370 -5.435 1.00 91.38 282 VAL A C 1
ATOM 2212 O O . VAL A 1 282 ? 7.495 -0.880 -4.658 1.00 91.38 282 VAL A O 1
ATOM 2215 N N . LEU A 1 283 ? 8.300 -1.141 -6.742 1.00 88.88 283 LEU A N 1
ATOM 2216 C CA . LEU A 1 283 ? 7.353 -0.302 -7.463 1.00 88.88 283 LEU A CA 1
ATOM 2217 C C . LEU A 1 283 ? 6.343 -1.169 -8.217 1.00 88.88 283 LEU A C 1
ATOM 2219 O O . LEU A 1 283 ? 6.679 -2.248 -8.716 1.00 88.88 283 LEU A O 1
ATOM 2223 N N . THR A 1 284 ? 5.117 -0.670 -8.327 1.00 84.94 284 THR A N 1
ATOM 2224 C CA . THR A 1 284 ? 4.039 -1.270 -9.126 1.00 84.94 284 THR A CA 1
ATOM 2225 C C . THR A 1 284 ? 3.576 -0.270 -10.190 1.00 84.94 284 THR A C 1
ATOM 2227 O O . THR A 1 284 ? 3.983 0.893 -10.181 1.00 84.94 284 THR A O 1
ATOM 2230 N N . LEU A 1 285 ? 2.777 -0.706 -11.169 1.00 77.56 285 LEU A N 1
ATOM 2231 C CA . LEU A 1 285 ? 2.214 0.222 -12.156 1.00 77.56 285 LEU A CA 1
ATOM 2232 C C . LEU A 1 285 ? 1.003 0.947 -11.589 1.00 77.56 285 LEU A C 1
ATOM 2234 O O . LEU A 1 285 ? -0.018 0.323 -11.296 1.00 77.56 285 LEU A O 1
ATOM 2238 N N . ILE A 1 286 ? 1.081 2.272 -11.558 1.00 73.62 286 ILE A N 1
ATOM 2239 C CA . ILE A 1 286 ? -0.056 3.131 -11.245 1.00 73.62 286 ILE A CA 1
ATOM 2240 C C . ILE A 1 286 ? -0.693 3.594 -12.554 1.00 73.62 286 ILE A C 1
ATOM 2242 O O . ILE A 1 286 ? -0.014 3.996 -13.494 1.00 73.62 286 ILE A O 1
ATOM 2246 N N . GLY A 1 287 ? -2.018 3.469 -12.663 1.00 64.06 287 GLY A N 1
ATOM 2247 C CA . GLY A 1 287 ? -2.766 3.928 -13.842 1.00 64.06 287 GLY A CA 1
ATOM 2248 C C . GLY A 1 287 ? -2.478 3.174 -15.152 1.00 64.06 287 GLY A C 1
ATOM 2249 O O . GLY A 1 287 ? -2.890 3.635 -16.215 1.00 64.06 287 GLY A O 1
ATOM 2250 N N . GLY A 1 288 ? -1.778 2.032 -15.106 1.00 58.41 288 GLY A N 1
ATOM 2251 C CA . GLY A 1 288 ? -1.468 1.203 -16.281 1.00 58.41 288 GLY A CA 1
ATOM 2252 C C . GLY A 1 288 ? -0.470 1.821 -17.268 1.00 58.41 288 GLY A C 1
ATOM 2253 O O . GLY A 1 288 ? -0.323 1.309 -18.374 1.00 58.41 288 GLY A O 1
ATOM 2254 N N . HIS A 1 289 ? 0.202 2.915 -16.899 1.00 52.03 289 HIS A N 1
ATOM 2255 C CA . HIS A 1 289 ? 1.143 3.626 -17.761 1.00 52.03 289 HIS A CA 1
ATOM 2256 C C . HIS A 1 289 ? 2.363 4.068 -16.948 1.00 52.03 289 HIS A C 1
ATOM 2258 O O . HIS A 1 289 ? 2.212 4.605 -15.862 1.00 52.03 289 HIS A O 1
ATOM 2264 N N . LEU A 1 290 ? 3.563 3.891 -17.503 1.00 51.53 290 LEU A N 1
ATOM 2265 C CA . LEU A 1 290 ? 4.827 4.391 -16.936 1.00 51.53 290 LEU A CA 1
ATOM 2266 C C . LEU A 1 290 ? 5.572 5.236 -17.980 1.00 51.53 290 LEU A C 1
ATOM 2268 O O . LEU A 1 290 ? 6.774 5.098 -18.192 1.00 51.53 290 LEU A O 1
ATOM 2272 N N . ARG A 1 291 ? 4.815 6.002 -18.777 1.00 44.69 291 ARG A N 1
ATOM 2273 C CA . ARG A 1 291 ? 5.311 6.518 -20.060 1.00 44.69 291 ARG A CA 1
ATOM 2274 C C . ARG A 1 291 ? 6.234 7.741 -19.925 1.00 44.69 291 ARG A C 1
ATOM 2276 O O . ARG A 1 291 ? 6.754 8.162 -20.954 1.00 44.69 291 ARG A O 1
ATOM 2283 N N . SER A 1 292 ? 6.485 8.257 -18.718 1.00 42.59 292 SER A N 1
ATOM 2284 C CA . SER A 1 292 ? 7.338 9.447 -18.530 1.00 42.59 292 SER A CA 1
ATOM 2285 C C . SER A 1 292 ? 8.365 9.346 -17.392 1.00 42.59 292 SER A C 1
ATOM 2287 O O . SER A 1 292 ? 9.324 10.106 -17.383 1.00 42.59 292 SER A O 1
ATOM 2289 N N . ASP A 1 293 ? 8.236 8.390 -16.472 1.00 46.16 293 ASP A N 1
ATOM 2290 C CA . ASP A 1 293 ? 8.722 8.598 -15.092 1.00 46.16 293 ASP A CA 1
ATOM 2291 C C . ASP A 1 293 ? 10.050 7.881 -14.802 1.00 46.16 293 ASP A C 1
ATOM 2293 O O . ASP A 1 293 ? 10.517 7.790 -13.666 1.00 46.16 293 ASP A O 1
ATOM 2297 N N . LEU A 1 294 ? 10.707 7.372 -15.842 1.00 47.16 294 LEU A N 1
ATOM 2298 C CA . LEU A 1 294 ? 12.059 6.844 -15.708 1.00 47.16 294 LEU A CA 1
ATOM 2299 C C . LEU A 1 294 ? 13.123 7.956 -15.647 1.00 47.16 294 LEU A C 1
ATOM 2301 O O . LEU A 1 294 ? 14.255 7.653 -15.286 1.00 47.16 294 LEU A O 1
ATOM 2305 N N . GLU A 1 295 ? 12.773 9.228 -15.894 1.00 42.91 295 GLU A N 1
ATOM 2306 C CA . GLU A 1 295 ? 13.624 10.366 -15.491 1.00 42.91 295 GLU A CA 1
ATOM 2307 C C . GLU A 1 295 ? 13.712 10.449 -13.959 1.00 42.91 295 GLU A C 1
ATOM 2309 O O . GLU A 1 295 ? 14.808 10.522 -13.407 1.00 42.91 295 GLU A O 1
ATOM 2314 N N . GLY A 1 296 ? 12.584 10.261 -13.263 1.00 41.69 296 GLY A N 1
ATOM 2315 C CA . GLY A 1 296 ? 12.565 10.052 -11.816 1.00 41.69 296 GLY A CA 1
ATOM 2316 C C . GLY A 1 296 ? 13.379 8.820 -11.418 1.00 41.69 296 GLY A C 1
ATOM 2317 O O . GLY A 1 296 ? 14.175 8.900 -10.497 1.00 41.69 296 GLY A O 1
ATOM 2318 N N . ALA A 1 297 ? 13.287 7.701 -12.153 1.00 42.28 297 ALA A N 1
ATOM 2319 C CA . ALA A 1 297 ? 14.122 6.516 -11.903 1.00 42.28 297 ALA A CA 1
ATOM 2320 C C . ALA A 1 297 ? 15.637 6.730 -12.172 1.00 42.28 297 ALA A C 1
ATOM 2322 O O . ALA A 1 297 ? 16.476 6.076 -11.546 1.00 42.28 297 ALA A O 1
ATOM 2323 N N . GLN A 1 298 ? 16.006 7.638 -13.084 1.00 45.00 298 GLN A N 1
ATOM 2324 C CA . GLN A 1 298 ? 17.389 8.078 -13.297 1.00 45.00 298 GLN A CA 1
ATOM 2325 C C . GLN A 1 298 ? 17.885 8.936 -12.131 1.00 45.00 298 GLN A C 1
ATOM 2327 O O . GLN A 1 298 ? 18.997 8.706 -11.659 1.00 45.00 298 GLN A O 1
ATOM 2332 N N . GLU A 1 299 ? 17.070 9.861 -11.618 1.00 45.88 299 GLU A N 1
ATOM 2333 C CA . GLU A 1 299 ? 17.370 10.617 -10.391 1.00 45.88 299 GLU A CA 1
ATOM 2334 C C . GLU A 1 299 ? 17.371 9.712 -9.142 1.00 45.88 299 GLU A C 1
ATOM 2336 O O . GLU A 1 299 ? 18.187 9.880 -8.236 1.00 45.88 299 GLU A O 1
ATOM 2341 N N . VAL A 1 300 ? 16.545 8.661 -9.135 1.00 45.44 300 VAL A N 1
ATOM 2342 C CA . VAL A 1 300 ? 16.506 7.583 -8.126 1.00 45.44 300 VAL A CA 1
ATOM 2343 C C . VAL A 1 300 ? 17.813 6.777 -8.083 1.00 45.44 300 VAL A C 1
ATOM 2345 O O . VAL A 1 300 ? 18.154 6.183 -7.055 1.00 45.44 300 VAL A O 1
ATOM 2348 N N . GLY A 1 301 ? 18.554 6.756 -9.196 1.00 42.38 301 GLY A N 1
ATOM 2349 C CA . GLY A 1 301 ? 19.822 6.047 -9.363 1.00 42.38 301 GLY A CA 1
ATOM 2350 C C . GLY A 1 301 ? 21.073 6.932 -9.403 1.00 42.38 301 GLY A C 1
ATOM 2351 O O . GLY A 1 301 ? 22.173 6.378 -9.451 1.00 42.38 301 GLY A O 1
ATOM 2352 N N . GLN A 1 302 ? 20.943 8.264 -9.383 1.00 45.25 302 GLN A N 1
ATOM 2353 C CA . GLN A 1 302 ? 22.063 9.215 -9.433 1.00 45.25 302 GLN A CA 1
ATOM 2354 C C . GLN A 1 302 ? 22.320 9.822 -8.030 1.00 45.25 302 GLN A C 1
ATOM 2356 O O . GLN A 1 302 ? 21.488 10.557 -7.500 1.00 45.25 302 GLN A O 1
ATOM 2361 N N . PRO A 1 303 ? 23.458 9.495 -7.382 1.00 51.75 303 PRO A N 1
ATOM 2362 C CA . PRO A 1 303 ? 23.831 9.969 -6.043 1.00 51.75 303 PRO A CA 1
ATOM 2363 C C . PRO A 1 303 ? 24.156 11.475 -6.005 1.00 51.75 303 PRO A C 1
ATOM 2365 O O . PRO A 1 303 ? 24.574 12.041 -7.014 1.00 51.75 303 PRO A O 1
ATOM 2368 N N . PRO A 1 304 ? 24.046 12.110 -4.819 1.00 46.94 304 PRO A N 1
ATOM 2369 C CA . PRO A 1 304 ? 24.832 11.662 -3.658 1.00 46.94 304 PRO A CA 1
ATOM 2370 C C . PRO A 1 304 ? 24.050 10.952 -2.537 1.00 46.94 304 PRO A C 1
ATOM 2372 O O . PRO A 1 304 ? 24.677 10.420 -1.623 1.00 46.94 304 PRO A O 1
ATOM 2375 N N . ALA A 1 305 ? 22.711 10.922 -2.575 1.00 54.72 305 ALA A N 1
ATOM 2376 C CA . ALA A 1 305 ? 21.901 10.691 -1.366 1.00 54.72 305 ALA A CA 1
ATOM 2377 C C . ALA A 1 305 ? 21.252 9.298 -1.209 1.00 54.72 305 ALA A C 1
ATOM 2379 O O . ALA A 1 305 ? 20.723 9.003 -0.138 1.00 54.72 305 ALA A O 1
ATOM 2380 N N . SER A 1 306 ? 21.267 8.432 -2.228 1.00 69.75 306 SER A N 1
ATOM 2381 C CA . SER A 1 306 ? 20.522 7.164 -2.178 1.00 69.75 306 SER A CA 1
ATOM 2382 C C . SER A 1 306 ? 21.333 6.019 -1.569 1.00 69.75 306 SER A C 1
ATOM 2384 O O . SER A 1 306 ? 22.411 5.682 -2.055 1.00 69.75 306 SER A O 1
ATOM 2386 N N . GLN A 1 307 ? 20.803 5.378 -0.522 1.00 77.25 307 GLN A N 1
ATOM 2387 C CA . GLN A 1 307 ? 21.296 4.088 -0.015 1.00 77.25 307 GLN A CA 1
ATOM 2388 C C . GLN A 1 307 ? 20.561 2.875 -0.612 1.00 77.25 307 GLN A C 1
ATOM 2390 O O . GLN A 1 307 ? 20.684 1.767 -0.080 1.00 77.25 307 GLN A O 1
ATOM 2395 N N . LEU A 1 308 ? 19.760 3.076 -1.664 1.00 82.62 308 LEU A N 1
ATOM 2396 C CA . LEU A 1 308 ? 19.096 1.972 -2.346 1.00 82.62 308 LEU A CA 1
ATOM 2397 C C . LEU A 1 308 ? 20.129 1.084 -3.038 1.00 82.62 308 LEU A C 1
ATOM 2399 O O . LEU A 1 308 ? 20.924 1.527 -3.859 1.00 82.62 308 LEU A O 1
ATOM 2403 N N . GLU A 1 309 ? 20.083 -0.197 -2.702 1.00 83.50 309 GLU A N 1
ATOM 2404 C CA . GLU A 1 309 ? 20.877 -1.247 -3.336 1.00 83.50 309 GLU A CA 1
ATOM 2405 C C . GLU A 1 309 ? 20.074 -1.923 -4.454 1.00 83.50 309 GLU A C 1
ATOM 2407 O O . GLU A 1 309 ? 20.650 -2.489 -5.381 1.00 83.50 309 GLU A O 1
ATOM 2412 N N . LYS A 1 310 ? 18.739 -1.858 -4.371 1.00 86.06 310 LYS A N 1
ATOM 2413 C CA . LYS A 1 310 ? 17.828 -2.535 -5.287 1.00 86.06 310 LYS A CA 1
ATOM 2414 C C . LYS A 1 310 ? 16.542 -1.738 -5.489 1.00 86.06 310 LYS A C 1
ATOM 2416 O O . LYS A 1 310 ? 15.862 -1.393 -4.520 1.00 86.06 310 LYS A O 1
ATOM 2421 N N . VAL A 1 311 ? 16.170 -1.535 -6.749 1.00 89.62 311 VAL A N 1
ATOM 2422 C CA . VAL A 1 311 ? 14.851 -1.035 -7.152 1.00 89.62 311 VAL A CA 1
ATOM 2423 C C . VAL A 1 311 ? 14.218 -2.073 -8.068 1.00 89.62 311 VAL A C 1
ATOM 2425 O O . VAL A 1 311 ? 14.805 -2.442 -9.082 1.00 89.62 311 VAL A O 1
ATOM 2428 N N . SER A 1 312 ? 13.042 -2.572 -7.696 1.00 90.88 312 SER A N 1
ATOM 2429 C CA . SER A 1 312 ? 12.300 -3.573 -8.459 1.00 90.88 312 SER A CA 1
ATOM 2430 C C . SER A 1 312 ? 11.005 -2.976 -8.994 1.00 90.88 312 SER A C 1
ATOM 2432 O O . SER A 1 312 ? 10.187 -2.525 -8.205 1.00 90.88 312 SER A O 1
ATOM 2434 N N . ILE A 1 313 ? 10.780 -3.021 -10.302 1.00 89.62 313 ILE A N 1
ATOM 2435 C CA . ILE A 1 313 ? 9.477 -2.763 -10.917 1.00 89.62 313 ILE A CA 1
ATOM 2436 C C . ILE A 1 313 ? 8.800 -4.108 -11.152 1.00 89.62 313 ILE A C 1
ATOM 2438 O O . ILE A 1 313 ? 9.303 -4.946 -11.902 1.00 89.62 313 ILE A O 1
ATOM 2442 N N . VAL A 1 314 ? 7.657 -4.316 -10.508 1.00 89.94 314 VAL A N 1
ATOM 2443 C CA . VAL A 1 314 ? 6.892 -5.559 -10.597 1.00 89.94 314 VAL A CA 1
ATOM 2444 C C . VAL A 1 314 ? 5.673 -5.335 -11.480 1.00 89.94 314 VAL A C 1
ATOM 2446 O O . VAL A 1 314 ? 4.777 -4.561 -11.146 1.00 89.94 314 VAL A O 1
ATOM 2449 N N . LEU A 1 315 ? 5.635 -6.038 -12.609 1.00 87.31 315 LEU A N 1
ATOM 2450 C CA . LEU A 1 315 ? 4.572 -5.946 -13.602 1.00 87.31 315 LEU A CA 1
ATOM 2451 C C . LEU A 1 315 ? 3.782 -7.251 -13.628 1.00 87.31 315 LEU A C 1
ATOM 2453 O O . LEU A 1 315 ? 4.340 -8.348 -13.660 1.00 87.31 315 LEU A O 1
ATOM 2457 N N . PHE A 1 316 ? 2.457 -7.141 -13.645 1.00 83.56 316 PHE A N 1
ATOM 2458 C CA . PHE A 1 316 ? 1.575 -8.307 -13.584 1.00 83.56 316 PHE A CA 1
ATOM 2459 C C . PHE A 1 316 ? 1.633 -9.175 -14.850 1.00 83.56 316 PHE A C 1
ATOM 2461 O O . PHE A 1 316 ? 1.251 -10.345 -14.806 1.00 83.56 316 PHE A O 1
ATOM 2468 N N . SER A 1 317 ? 2.092 -8.605 -15.964 1.00 83.50 317 SER A N 1
ATOM 2469 C CA . SER A 1 317 ? 2.185 -9.221 -17.284 1.00 83.50 317 SER A CA 1
ATOM 2470 C C . SER A 1 317 ? 3.448 -8.735 -17.994 1.00 83.50 317 SER A C 1
ATOM 2472 O O . SER A 1 317 ? 3.872 -7.594 -17.816 1.00 83.50 317 SER A O 1
ATOM 2474 N N . ASP A 1 318 ? 4.048 -9.581 -18.826 1.00 82.25 318 ASP A N 1
ATOM 2475 C CA . ASP A 1 318 ? 5.154 -9.183 -19.703 1.00 82.25 318 ASP A CA 1
ATOM 2476 C C . ASP A 1 318 ? 4.716 -8.265 -20.854 1.00 82.25 318 ASP A C 1
ATOM 2478 O O . ASP A 1 318 ? 5.525 -7.488 -21.355 1.00 82.25 318 ASP A O 1
ATOM 2482 N N . ARG A 1 319 ? 3.431 -8.269 -21.230 1.00 80.94 319 ARG A N 1
ATOM 2483 C CA . ARG A 1 319 ? 2.883 -7.349 -22.246 1.00 80.94 319 ARG A CA 1
ATOM 2484 C C . ARG A 1 319 ? 3.100 -5.880 -21.888 1.00 80.94 319 ARG A C 1
ATOM 2486 O O . ARG A 1 319 ? 3.422 -5.080 -22.766 1.00 80.94 319 ARG A O 1
ATOM 2493 N N . ASP A 1 320 ? 2.956 -5.544 -20.608 1.00 70.19 320 ASP A N 1
ATOM 2494 C CA . ASP A 1 320 ? 3.131 -4.175 -20.111 1.00 70.19 320 ASP A CA 1
ATOM 2495 C C . ASP A 1 320 ? 4.582 -3.706 -20.307 1.00 70.19 320 ASP A C 1
ATOM 2497 O O . ASP A 1 320 ? 4.840 -2.542 -20.601 1.00 70.19 320 ASP A O 1
ATOM 2501 N N . PHE A 1 321 ? 5.534 -4.640 -20.230 1.00 77.56 321 PHE A N 1
ATOM 2502 C CA . PHE A 1 321 ? 6.941 -4.383 -20.508 1.00 77.56 321 PHE A CA 1
ATOM 2503 C C . PHE A 1 321 ? 7.228 -4.321 -22.015 1.00 77.56 321 PHE A C 1
ATOM 2505 O O . PHE A 1 321 ? 7.781 -3.343 -22.514 1.00 77.56 321 PHE A O 1
ATOM 2512 N N . MET A 1 322 ? 6.828 -5.346 -22.767 1.00 75.31 322 MET A N 1
ATOM 2513 C CA . MET A 1 322 ? 7.260 -5.549 -24.156 1.00 75.31 322 MET A CA 1
ATOM 2514 C C . MET A 1 322 ? 6.775 -4.477 -25.144 1.00 75.31 322 MET A C 1
ATOM 2516 O O . MET A 1 322 ? 7.319 -4.371 -26.238 1.00 75.31 322 MET A O 1
ATOM 2520 N N . THR A 1 323 ? 5.769 -3.677 -24.788 1.00 71.88 323 THR A N 1
ATOM 2521 C CA . THR A 1 323 ? 5.178 -2.673 -25.689 1.00 71.88 323 THR A CA 1
ATOM 2522 C C . THR A 1 323 ? 5.995 -1.387 -25.822 1.00 71.88 323 THR A C 1
ATOM 2524 O O . THR A 1 323 ? 6.045 -0.818 -26.911 1.00 71.88 323 THR A O 1
ATOM 2527 N N . SER A 1 324 ? 6.630 -0.903 -24.751 1.00 68.12 324 SER A N 1
ATOM 2528 C CA . SER A 1 324 ? 7.387 0.362 -24.806 1.00 68.12 324 SER A CA 1
ATOM 2529 C C . SER A 1 324 ? 8.515 0.511 -23.788 1.00 68.12 324 SER A C 1
ATOM 2531 O O . SER A 1 324 ? 9.401 1.340 -23.995 1.00 68.12 324 SER A O 1
ATOM 2533 N N . PHE A 1 325 ? 8.513 -0.254 -22.692 1.00 75.31 325 PHE A N 1
ATOM 2534 C CA . PHE A 1 325 ? 9.442 -0.041 -21.575 1.00 75.31 325 PHE A CA 1
ATOM 2535 C C . PHE A 1 325 ? 10.915 -0.149 -21.969 1.00 75.31 325 PHE A C 1
ATOM 2537 O O . PHE A 1 325 ? 11.667 0.787 -21.696 1.00 75.31 325 PHE A O 1
ATOM 2544 N N . PRO A 1 326 ? 11.368 -1.245 -22.605 1.00 77.81 326 PRO A N 1
ATOM 2545 C CA . PRO A 1 326 ? 12.794 -1.390 -22.826 1.00 77.81 326 PRO A CA 1
ATOM 2546 C C . PRO A 1 326 ? 13.327 -0.403 -23.883 1.00 77.81 326 PRO A C 1
ATOM 2548 O O . PRO A 1 326 ? 14.505 -0.055 -23.839 1.00 77.81 326 PRO A O 1
ATOM 2551 N N . SER A 1 327 ? 12.477 0.135 -24.773 1.00 75.81 327 SER A N 1
ATOM 2552 C CA . SER A 1 327 ? 12.862 1.223 -25.684 1.00 75.81 327 SER A CA 1
ATOM 2553 C C . SER A 1 327 ? 13.073 2.539 -24.931 1.00 75.81 327 SER A C 1
ATOM 2555 O O . SER A 1 327 ? 14.063 3.219 -25.189 1.00 75.81 327 SER A O 1
ATOM 2557 N N . ILE A 1 328 ? 12.196 2.860 -23.970 1.00 76.56 328 ILE A N 1
ATOM 2558 C CA . ILE A 1 328 ? 12.320 4.046 -23.103 1.00 76.56 328 ILE A CA 1
ATOM 2559 C C . ILE A 1 328 ? 13.591 3.945 -22.248 1.00 76.56 328 ILE A C 1
ATOM 2561 O O . ILE A 1 328 ? 14.427 4.844 -22.280 1.00 76.56 328 ILE A O 1
ATOM 2565 N N . LEU A 1 329 ? 13.794 2.811 -21.568 1.00 78.94 329 LEU A N 1
ATOM 2566 C CA . LEU A 1 329 ? 14.978 2.565 -20.734 1.00 78.94 329 LEU A CA 1
ATOM 2567 C C . LEU A 1 329 ? 16.280 2.677 -21.532 1.00 78.94 329 LEU A C 1
ATOM 2569 O O . LEU A 1 329 ? 17.256 3.247 -21.049 1.00 78.94 329 LEU A O 1
ATOM 2573 N N . LYS A 1 330 ? 16.290 2.169 -22.770 1.00 76.94 330 LYS A N 1
ATOM 2574 C CA . LYS A 1 330 ? 17.442 2.284 -23.669 1.00 76.94 330 LYS A CA 1
ATOM 2575 C C . LYS A 1 330 ? 17.675 3.725 -24.120 1.00 76.94 330 LYS A C 1
ATOM 2577 O O . LYS A 1 330 ? 18.818 4.169 -24.108 1.00 76.94 330 LYS A O 1
ATOM 2582 N N . GLN A 1 331 ? 16.621 4.452 -24.500 1.00 79.19 331 GLN A N 1
ATOM 2583 C CA . GLN A 1 331 ? 16.716 5.865 -24.883 1.00 79.19 331 GLN A CA 1
ATOM 2584 C C . GLN A 1 331 ? 17.285 6.718 -23.741 1.00 79.19 331 GLN A C 1
ATOM 2586 O O . GLN A 1 331 ? 18.065 7.632 -23.989 1.00 79.19 331 GLN A O 1
ATOM 2591 N N . GLN A 1 332 ? 16.939 6.378 -22.501 1.00 75.25 332 GLN A N 1
ATOM 2592 C CA . GLN A 1 332 ? 17.425 7.042 -21.295 1.00 75.25 332 GLN A CA 1
ATOM 2593 C C . GLN A 1 332 ? 18.710 6.415 -20.732 1.00 75.25 332 GLN A C 1
ATOM 2595 O O . GLN A 1 332 ? 19.185 6.828 -19.684 1.00 75.25 332 GLN A O 1
ATOM 2600 N N . ASN A 1 333 ? 19.321 5.427 -21.389 1.00 77.38 333 ASN A N 1
ATOM 2601 C CA . ASN A 1 333 ? 20.544 4.779 -20.900 1.00 77.38 333 ASN A CA 1
ATOM 2602 C C . ASN A 1 333 ? 20.445 4.279 -19.434 1.00 77.38 333 ASN A C 1
ATOM 2604 O O . ASN A 1 333 ? 21.413 4.340 -18.674 1.00 77.38 333 ASN A O 1
ATOM 2608 N N . VAL A 1 334 ? 19.263 3.812 -19.020 1.00 77.69 334 VAL A N 1
ATOM 2609 C CA . VAL A 1 334 ? 19.023 3.274 -17.675 1.00 77.69 334 VAL A CA 1
ATOM 2610 C C . VAL A 1 334 ? 19.458 1.809 -17.649 1.00 77.69 334 VAL A C 1
ATOM 2612 O O . VAL A 1 334 ? 18.902 1.003 -18.400 1.00 77.69 334 VAL A O 1
ATOM 2615 N N . PRO A 1 335 ? 20.426 1.412 -16.803 1.00 80.38 335 PRO A N 1
ATOM 2616 C CA . PRO A 1 335 ? 20.802 0.012 -16.677 1.00 80.38 335 PRO A CA 1
ATOM 2617 C C . PRO A 1 335 ? 19.673 -0.775 -16.009 1.00 80.38 335 PRO A C 1
ATOM 2619 O O . PRO A 1 335 ? 19.226 -0.445 -14.909 1.00 80.38 335 PRO A O 1
ATOM 2622 N N . PHE A 1 336 ? 19.235 -1.854 -16.656 1.00 85.31 336 PHE A N 1
ATOM 2623 C CA . PHE A 1 336 ? 18.181 -2.709 -16.124 1.00 85.31 336 PHE A CA 1
ATOM 2624 C C . PHE A 1 336 ? 18.466 -4.196 -16.343 1.00 85.31 336 PHE A C 1
ATOM 2626 O O . PHE A 1 336 ? 19.216 -4.601 -17.235 1.00 85.31 336 PHE A O 1
ATOM 2633 N N . ARG A 1 337 ? 17.821 -5.017 -15.516 1.00 89.94 337 ARG A N 1
ATOM 2634 C CA . ARG A 1 337 ? 17.741 -6.471 -15.637 1.00 89.94 337 ARG A CA 1
ATOM 2635 C C . ARG A 1 337 ? 16.275 -6.861 -15.690 1.00 89.94 337 ARG A C 1
ATOM 2637 O O . ARG A 1 337 ? 15.541 -6.598 -14.746 1.00 89.94 337 ARG A O 1
ATOM 2644 N N . TRP A 1 338 ? 15.858 -7.531 -16.754 1.00 91.94 338 TRP A N 1
ATOM 2645 C CA . TRP A 1 338 ? 14.500 -8.044 -16.888 1.00 91.94 338 TRP A CA 1
ATOM 2646 C C . TRP A 1 338 ? 14.456 -9.536 -16.565 1.00 91.94 338 TRP A C 1
ATOM 2648 O O . TRP A 1 338 ? 15.231 -10.312 -17.114 1.00 91.94 338 TRP A O 1
ATOM 2658 N N . THR A 1 339 ? 13.551 -9.945 -15.681 1.00 93.19 339 THR A N 1
ATOM 2659 C CA . THR A 1 339 ? 13.259 -11.347 -15.374 1.00 93.19 339 THR A CA 1
ATOM 2660 C C . THR A 1 339 ? 11.797 -11.636 -15.676 1.00 93.19 339 THR A C 1
ATOM 2662 O O . THR A 1 339 ? 10.908 -11.140 -14.985 1.00 93.19 339 THR A O 1
ATOM 2665 N N . ASN A 1 340 ? 11.554 -12.468 -16.688 1.00 93.19 340 ASN A N 1
ATOM 2666 C CA . ASN A 1 340 ? 10.226 -12.987 -16.989 1.00 93.19 340 ASN A CA 1
ATOM 2667 C C . ASN A 1 340 ? 10.069 -14.379 -16.387 1.00 93.19 340 ASN A C 1
ATOM 2669 O O . ASN A 1 340 ? 10.858 -15.273 -16.689 1.00 93.19 340 ASN A O 1
ATOM 2673 N N . TYR A 1 341 ? 9.060 -14.583 -15.550 1.00 92.94 341 TYR A N 1
ATOM 2674 C CA . TYR A 1 341 ? 8.765 -15.909 -15.022 1.00 92.94 341 TYR A CA 1
ATOM 2675 C C . TYR A 1 341 ? 7.839 -16.683 -15.963 1.00 92.94 341 TYR A C 1
ATOM 2677 O O . TYR A 1 341 ? 6.739 -16.221 -16.282 1.00 92.94 341 TYR A O 1
ATOM 2685 N N . VAL A 1 342 ? 8.291 -17.872 -16.366 1.00 91.62 342 VAL A N 1
ATOM 2686 C CA . VAL A 1 342 ? 7.568 -18.813 -17.230 1.00 91.62 342 VAL A CA 1
ATOM 2687 C C . VAL A 1 342 ? 7.522 -20.166 -16.527 1.00 91.62 342 VAL A C 1
ATOM 2689 O O . VAL A 1 342 ? 8.551 -20.725 -16.153 1.00 91.62 342 VAL A O 1
ATOM 2692 N N . HIS A 1 343 ? 6.320 -20.673 -16.281 1.00 89.94 343 HIS A N 1
ATOM 2693 C CA . HIS A 1 343 ? 6.038 -21.882 -15.512 1.00 89.94 343 HIS A CA 1
ATOM 2694 C C . HIS A 1 343 ? 6.774 -21.921 -14.160 1.00 89.94 343 HIS A C 1
ATOM 2696 O O . HIS A 1 343 ? 7.288 -22.953 -13.735 1.00 89.94 343 HIS A O 1
ATOM 2702 N N . GLY A 1 344 ? 6.849 -20.768 -13.487 1.00 83.75 344 GLY A N 1
ATOM 2703 C CA . GLY A 1 344 ? 7.532 -20.595 -12.204 1.00 83.75 344 GLY A CA 1
ATOM 2704 C C . GLY A 1 344 ? 9.058 -20.479 -12.290 1.00 83.75 344 GLY A C 1
ATOM 2705 O O . GLY A 1 344 ? 9.689 -20.216 -11.268 1.00 83.75 344 GLY A O 1
ATOM 2706 N N . SER A 1 345 ? 9.650 -20.617 -13.477 1.00 88.56 345 SER A N 1
ATOM 2707 C CA . SER A 1 345 ? 11.097 -20.528 -13.689 1.00 88.56 345 SER A CA 1
ATOM 2708 C C . SER A 1 345 ? 11.491 -19.138 -14.200 1.00 88.56 345 SER A C 1
ATOM 2710 O O . SER A 1 345 ? 10.820 -18.614 -15.093 1.00 88.56 345 SER A O 1
ATOM 2712 N N . PRO A 1 346 ? 12.557 -18.517 -13.663 1.00 92.44 346 PRO A N 1
ATOM 2713 C CA . PRO A 1 346 ? 13.004 -17.207 -14.120 1.00 92.44 346 PRO A CA 1
ATOM 2714 C C . PRO A 1 346 ? 13.751 -17.305 -15.456 1.00 92.44 346 PRO A C 1
ATOM 2716 O O . PRO A 1 346 ? 14.690 -18.085 -15.602 1.00 92.44 346 PRO A O 1
ATOM 2719 N N . MET A 1 347 ? 13.381 -16.455 -16.410 1.00 90.88 347 MET A N 1
ATOM 2720 C CA . MET A 1 347 ? 14.142 -16.177 -17.626 1.00 90.88 347 MET A CA 1
ATOM 2721 C C . MET A 1 347 ? 14.669 -14.746 -17.559 1.00 90.88 347 MET A C 1
ATOM 2723 O O . MET A 1 347 ? 13.911 -13.789 -17.725 1.00 90.88 347 MET A O 1
ATOM 2727 N N . THR A 1 348 ? 15.966 -14.596 -17.298 1.00 88.38 348 THR A N 1
ATOM 2728 C CA . THR A 1 348 ? 16.591 -13.285 -17.092 1.00 88.38 348 THR A CA 1
ATOM 2729 C C . THR A 1 348 ? 17.370 -12.831 -18.320 1.00 88.38 348 THR A C 1
ATOM 2731 O O . THR A 1 348 ? 18.160 -13.589 -18.880 1.00 88.38 348 THR A O 1
ATOM 2734 N N . LYS A 1 349 ? 17.176 -11.571 -18.710 1.00 84.75 349 LYS A N 1
ATOM 2735 C CA . LYS A 1 349 ? 17.952 -10.864 -19.731 1.00 84.75 349 LYS A CA 1
ATOM 2736 C C . LYS A 1 349 ? 18.463 -9.550 -19.144 1.00 84.75 349 LYS A C 1
ATOM 2738 O O . LYS A 1 349 ? 17.752 -8.884 -18.390 1.00 84.75 349 LYS A O 1
ATOM 2743 N N . ASP A 1 350 ? 19.695 -9.182 -19.462 1.00 81.88 350 ASP A N 1
ATOM 2744 C CA . ASP A 1 350 ? 20.217 -7.850 -19.159 1.00 81.88 350 ASP A CA 1
ATOM 2745 C C . ASP A 1 350 ? 19.861 -6.855 -20.278 1.00 81.88 350 ASP A C 1
ATOM 2747 O O . ASP A 1 350 ? 19.254 -7.218 -21.291 1.00 81.88 350 ASP A O 1
ATOM 2751 N N . SER A 1 351 ? 20.243 -5.591 -20.096 1.00 71.06 351 SER A N 1
ATOM 2752 C CA . SER A 1 351 ? 20.023 -4.522 -21.075 1.00 71.06 351 SER A CA 1
ATOM 2753 C C . SER A 1 351 ? 20.648 -4.782 -22.458 1.00 71.06 351 SER A C 1
ATOM 2755 O O . SER A 1 351 ? 20.255 -4.126 -23.422 1.00 71.06 351 SER A O 1
ATOM 2757 N N . HIS A 1 352 ? 21.579 -5.737 -22.583 1.00 67.38 352 HIS A N 1
ATOM 2758 C CA . HIS A 1 352 ? 22.257 -6.098 -23.834 1.00 67.38 352 HIS A CA 1
ATOM 2759 C C . HIS A 1 352 ? 21.683 -7.376 -24.475 1.00 67.38 352 HIS A C 1
ATOM 2761 O O . HIS A 1 352 ? 21.795 -7.559 -25.685 1.00 67.38 352 HIS A O 1
ATOM 2767 N N . GLY A 1 353 ? 21.054 -8.252 -23.686 1.00 59.16 353 GLY A N 1
ATOM 2768 C CA . GLY A 1 353 ? 20.535 -9.561 -24.092 1.00 59.16 353 GLY A CA 1
ATOM 2769 C C . GLY A 1 353 ? 19.085 -9.574 -24.588 1.00 59.16 353 GLY A C 1
ATOM 2770 O O . GLY A 1 353 ? 18.566 -10.637 -24.936 1.00 59.16 353 GLY A O 1
ATOM 2771 N N . ILE A 1 354 ? 18.401 -8.426 -24.621 1.00 60.16 354 ILE A N 1
ATOM 2772 C CA . ILE A 1 354 ? 17.080 -8.298 -25.253 1.00 60.16 354 ILE A CA 1
ATOM 2773 C C . ILE A 1 354 ? 17.272 -7.972 -26.739 1.00 60.16 354 ILE A C 1
ATOM 2775 O O . ILE A 1 354 ? 17.467 -6.818 -27.119 1.00 60.16 354 ILE A O 1
ATOM 2779 N N . THR A 1 355 ? 17.224 -9.009 -27.578 1.00 51.75 355 THR A N 1
ATOM 2780 C CA . THR A 1 355 ? 16.991 -8.876 -29.021 1.00 51.75 355 THR A CA 1
ATOM 2781 C C . THR A 1 355 ? 15.502 -8.652 -29.283 1.00 51.75 355 THR A C 1
ATOM 2783 O O . THR A 1 355 ? 14.657 -9.272 -28.633 1.00 51.75 355 THR A O 1
ATOM 2786 N N . TRP A 1 356 ? 15.217 -7.717 -30.188 1.00 52.03 356 TRP A N 1
ATOM 2787 C CA . TRP A 1 356 ? 13.901 -7.133 -30.442 1.00 52.03 356 TRP A CA 1
ATOM 2788 C C . TRP A 1 356 ? 13.151 -7.842 -31.555 1.00 52.03 356 TRP A C 1
ATOM 2790 O O . TRP A 1 356 ? 13.790 -8.074 -32.608 1.00 52.03 356 TRP A O 1
#

Radius of gyration: 23.89 Å; chains: 1; bounding box: 56×82×78 Å

pLDDT: mean 75.82, std 18.54, range [25.34, 96.44]

Sequence (356 aa):
MHSDSDSSDGEEGGSVQKVINCEEWFVRLTGYSESDWRRKSDKGIRQAEDGSLIITNLKNKKTFSAGTFTLQRLGDLINEVQASAPIRGYVPPCILEIVTRADSASIRNVDVAHLQAMPENRHAVFQVASNFNGVEAISEGSSPDGSSFTEKYIYDLTQGPAASISAGAERARKKNLHRLTCLWNVTAAITRVHAAFYDPTKPQGEWTQTATRQVNFLADLRKHFPTHNGYVVLTGREPSFPKVGSAKYDRLFGKEKCQFILDSDYEATYLSAIKHKRKHLVLTLIGGHLRSDLEGAQEVGQPPASQLEKVSIVLFSDRDFMTSFPSILKQQNVPFRWTNYVHGSPMTKDSHGITW